Protein AF-A0A530BX28-F1 (afdb_monomer_lite)

Foldseek 3Di:
DDDDDDDDDPPPDDDPDDDDPDDDCPPQLACLLLLVCLLVPDDLVGNLLQLLLLLLVLVCVVVVNDDQAFADPVSSLVSQLVLACVPPVVCSQVSQVSVFCCVVSQQKFFDAPRDTDFLVNDPRRGQPGPCSVNVGTPGMHGRPSCNVLSVDNVSSVVSNLSSLLSLVPGDPSSPVSNQLSVDVVCNPVPVPTDDPVRVVVSNVVVVVCVVVSVVVVVVVPPPDDDDDDDDDDDDDDDDDDPDDDDDDDDDDDDDDDDDDDDDPDDDDDDDDDDDDDDDDDDDDDD

Radius of gyration: 27.74 Å; chains: 1; bounding box: 63×94×76 Å

Secondary structure (DSSP, 8-state):
------------------------------HHHHHHHHHHT--GGGTTHHHHHHHHHHHHHHTT--BTTBB-HHHHHHHHHHHHTTT-HHHHTTTHHHHHHTTTTTSEEEEETTEE--GGGSTTSS-SSHHHHHTT-SEEEE-GGGHHHHH-HHHHHHHHHHHHHHHHTS-HHHHHTHHHHHSGGGTT-GGGSPPHHHHHHHHHHHHHHHHHHHHHHHHTTSS---------------------PPPP--------------------------------------

Structure (mmCIF, N/CA/C/O backbone):
data_AF-A0A530BX28-F1
#
_entry.id   AF-A0A530BX28-F1
#
loop_
_atom_site.group_PDB
_atom_site.id
_atom_site.type_symbol
_atom_site.label_atom_id
_atom_site.label_alt_id
_atom_site.label_comp_id
_atom_site.label_asym_id
_atom_site.label_entity_id
_atom_site.label_seq_id
_atom_site.pdbx_PDB_ins_code
_atom_site.Cartn_x
_atom_site.Cartn_y
_atom_site.Cartn_z
_atom_site.occupancy
_atom_site.B_iso_or_equiv
_atom_site.auth_seq_id
_atom_site.auth_comp_id
_atom_site.auth_asym_id
_atom_site.auth_atom_id
_atom_site.pdbx_PDB_model_num
ATOM 1 N N . MET A 1 1 ? 8.090 -35.417 -40.515 1.00 40.66 1 MET A N 1
ATOM 2 C CA . MET A 1 1 ? 6.856 -34.644 -40.271 1.00 40.66 1 MET A CA 1
ATOM 3 C C . MET A 1 1 ? 7.038 -33.945 -38.940 1.00 40.66 1 MET A C 1
ATOM 5 O O . MET A 1 1 ? 6.865 -34.574 -37.906 1.00 40.66 1 MET A O 1
ATOM 9 N N . GLU A 1 2 ? 7.512 -32.703 -38.971 1.00 39.19 2 GLU A N 1
ATOM 10 C CA . GLU A 1 2 ? 7.625 -31.853 -37.783 1.00 39.19 2 GLU A CA 1
ATOM 11 C C . GLU A 1 2 ? 6.301 -31.120 -37.585 1.00 39.19 2 GLU A C 1
ATOM 13 O O . GLU A 1 2 ? 5.798 -30.483 -38.508 1.00 39.19 2 GLU A O 1
ATOM 18 N N . VAL A 1 3 ? 5.724 -31.250 -36.393 1.00 46.50 3 VAL A N 1
ATOM 19 C CA . VAL A 1 3 ? 4.533 -30.507 -35.978 1.00 46.50 3 VAL A CA 1
ATOM 20 C C . VAL A 1 3 ? 5.010 -29.400 -35.047 1.00 46.50 3 VAL A C 1
ATOM 22 O O . VAL A 1 3 ? 5.297 -29.641 -33.875 1.00 46.50 3 VAL A O 1
ATOM 25 N N . THR A 1 4 ? 5.144 -28.190 -35.581 1.00 47.03 4 THR A N 1
ATOM 26 C CA . THR A 1 4 ? 5.418 -26.981 -34.804 1.00 47.03 4 THR A CA 1
ATOM 27 C C . THR A 1 4 ? 4.135 -26.525 -34.112 1.00 47.03 4 THR A C 1
ATOM 29 O O . THR A 1 4 ? 3.130 -26.205 -34.740 1.00 47.03 4 THR A O 1
ATOM 32 N N . ASN A 1 5 ? 4.160 -26.545 -32.780 1.00 37.50 5 ASN A N 1
ATOM 33 C CA . ASN A 1 5 ? 3.046 -26.152 -31.925 1.00 37.50 5 ASN A CA 1
ATOM 34 C C . ASN A 1 5 ? 3.164 -24.654 -31.600 1.00 37.50 5 ASN A C 1
ATOM 36 O O . ASN A 1 5 ? 3.802 -24.267 -30.619 1.00 37.50 5 ASN A O 1
ATOM 40 N N . GLU A 1 6 ? 2.593 -23.803 -32.453 1.00 35.62 6 GLU A N 1
ATOM 41 C CA . GLU A 1 6 ? 2.461 -22.368 -32.193 1.00 35.62 6 GLU A CA 1
ATOM 42 C C . GLU A 1 6 ? 1.410 -22.123 -31.100 1.00 35.62 6 GLU A C 1
ATOM 44 O O . GLU A 1 6 ? 0.204 -22.072 -31.352 1.00 35.62 6 GLU A O 1
ATOM 49 N N . ARG A 1 7 ? 1.863 -21.925 -29.858 1.00 42.72 7 ARG A N 1
ATOM 50 C CA . ARG A 1 7 ? 1.026 -21.323 -28.813 1.00 42.72 7 ARG A CA 1
ATOM 51 C C . ARG A 1 7 ? 0.863 -19.833 -29.106 1.00 42.72 7 ARG A C 1
ATOM 53 O O . ARG A 1 7 ? 1.728 -19.026 -28.779 1.00 42.72 7 ARG A O 1
ATOM 60 N N . ARG A 1 8 ? -0.270 -19.470 -29.705 1.00 33.66 8 ARG A N 1
ATOM 61 C CA . ARG A 1 8 ? -0.740 -18.082 -29.781 1.00 33.66 8 ARG A CA 1
ATOM 62 C C . ARG A 1 8 ? -1.127 -17.605 -28.382 1.00 33.66 8 ARG A C 1
ATOM 64 O O . ARG A 1 8 ? -2.145 -18.024 -27.841 1.00 33.66 8 ARG A O 1
ATOM 71 N N . PHE A 1 9 ? -0.324 -16.713 -27.812 1.00 36.47 9 PHE A N 1
ATOM 72 C CA . PHE A 1 9 ? -0.748 -15.865 -26.704 1.00 36.47 9 PHE A CA 1
ATOM 73 C C . PHE A 1 9 ? -1.679 -14.789 -27.269 1.00 36.47 9 PHE A C 1
ATOM 75 O O . PHE A 1 9 ? -1.237 -13.845 -27.921 1.00 36.47 9 PHE A O 1
ATOM 82 N N . THR A 1 10 ? -2.984 -14.947 -27.075 1.00 34.00 10 THR A N 1
ATOM 83 C CA . THR A 1 10 ? -3.947 -13.879 -27.345 1.00 34.00 10 THR A CA 1
ATOM 84 C C . THR A 1 10 ? -3.817 -12.822 -26.251 1.00 34.00 10 THR A C 1
ATOM 86 O O . THR A 1 10 ? -4.259 -13.028 -25.122 1.00 34.00 10 THR A O 1
ATOM 89 N N . ASN A 1 11 ? -3.192 -11.694 -26.593 1.00 29.59 11 ASN A N 1
ATOM 90 C CA . ASN A 1 11 ? -3.220 -10.459 -25.814 1.00 29.59 11 ASN A CA 1
ATOM 91 C C . ASN A 1 11 ? -4.638 -9.871 -25.853 1.00 29.59 11 ASN A C 1
ATOM 93 O O . ASN A 1 11 ? -4.956 -9.044 -26.705 1.00 29.59 11 ASN A O 1
ATOM 97 N N . THR A 1 12 ? -5.493 -10.293 -24.926 1.00 32.47 12 THR A N 1
ATOM 98 C CA . THR A 1 12 ? -6.737 -9.582 -24.613 1.00 32.47 12 THR A CA 1
ATOM 99 C C . THR A 1 12 ? -6.382 -8.410 -23.701 1.00 32.47 12 THR A C 1
ATOM 101 O O . THR A 1 12 ? -6.433 -8.509 -22.478 1.00 32.47 12 THR A O 1
ATOM 104 N N . ILE A 1 13 ? -5.942 -7.305 -24.303 1.00 41.97 13 ILE A N 1
ATOM 105 C CA . ILE A 1 13 ? -5.750 -6.029 -23.611 1.00 41.97 13 ILE A CA 1
ATOM 106 C C . ILE A 1 13 ? -7.140 -5.397 -23.450 1.00 41.97 13 ILE A C 1
ATOM 108 O O . ILE A 1 13 ? -7.689 -4.847 -24.395 1.00 41.97 13 ILE A O 1
ATOM 112 N N . TYR A 1 14 ? -7.712 -5.583 -22.258 1.00 43.88 14 TYR A N 1
ATOM 113 C CA . TYR A 1 14 ? -8.783 -4.809 -21.614 1.00 43.88 14 TYR A CA 1
ATOM 114 C C . TYR A 1 14 ? -9.835 -4.158 -22.533 1.00 43.88 14 TYR A C 1
ATOM 116 O O . TYR A 1 14 ? -9.757 -2.978 -22.867 1.00 43.88 14 TYR A O 1
ATOM 124 N N . GLY A 1 15 ? -10.890 -4.913 -22.849 1.00 32.50 15 GLY A N 1
ATOM 125 C CA . GLY A 1 15 ? -12.159 -4.348 -23.304 1.00 32.50 15 GLY A CA 1
ATOM 126 C C . GLY A 1 15 ? -12.915 -3.711 -22.135 1.00 32.50 15 GLY A C 1
ATOM 127 O O . GLY A 1 15 ? -13.676 -4.392 -21.456 1.00 32.50 15 GLY A O 1
ATOM 128 N N . LEU A 1 16 ? -12.701 -2.416 -21.900 1.00 36.47 16 LEU A N 1
ATOM 129 C CA . LEU A 1 16 ? -13.605 -1.570 -21.117 1.00 36.47 16 LEU A CA 1
ATOM 130 C C . LEU A 1 16 ? -14.503 -0.811 -22.101 1.00 36.47 16 LEU A C 1
ATOM 132 O O . LEU A 1 16 ? -14.143 0.258 -22.586 1.00 36.47 16 LEU A O 1
ATOM 136 N N . HIS A 1 17 ? -15.652 -1.398 -22.438 1.00 33.91 17 HIS A N 1
ATOM 137 C CA . HIS A 1 17 ? -16.746 -0.683 -23.095 1.00 33.91 17 HIS A CA 1
ATOM 138 C C . HIS A 1 17 ? -17.648 -0.132 -21.985 1.00 33.91 17 HIS A C 1
ATOM 140 O O . HIS A 1 17 ? -18.325 -0.897 -21.301 1.00 33.91 17 HIS A O 1
ATOM 146 N N . LEU A 1 18 ? -17.567 1.176 -21.732 1.00 38.53 18 LEU A N 1
ATOM 147 C CA . LEU A 1 18 ? -18.420 1.882 -20.777 1.00 38.53 18 LEU A CA 1
ATOM 148 C C . LEU A 1 18 ? -19.643 2.426 -21.524 1.00 38.53 18 LEU A C 1
ATOM 150 O O . LEU A 1 18 ? -19.634 3.571 -21.962 1.00 38.53 18 LEU A O 1
ATOM 154 N N . ASP A 1 19 ? -20.685 1.607 -21.645 1.00 36.94 19 ASP A N 1
ATOM 155 C CA . ASP A 1 19 ? -22.039 2.084 -21.931 1.00 36.94 19 ASP A CA 1
ATOM 156 C C . ASP A 1 19 ? -22.778 2.214 -20.595 1.00 36.94 19 ASP A C 1
ATOM 158 O O . ASP A 1 19 ? -23.167 1.211 -19.995 1.00 36.94 19 ASP A O 1
ATOM 162 N N . VAL A 1 20 ? -22.951 3.439 -20.091 1.00 40.03 20 VAL A N 1
ATOM 163 C CA . VAL A 1 20 ? -23.821 3.699 -18.934 1.00 40.03 20 VAL A CA 1
ATOM 164 C C . VAL A 1 20 ? -24.685 4.923 -19.219 1.00 40.03 20 VAL A C 1
ATOM 166 O O . VAL A 1 20 ? -24.235 6.066 -19.145 1.00 40.03 20 VAL A O 1
ATOM 169 N N . GLU A 1 21 ? -25.951 4.662 -19.538 1.00 40.25 21 GLU A N 1
ATOM 170 C CA . GLU A 1 21 ? -27.018 5.657 -19.571 1.00 40.25 21 GLU A CA 1
ATOM 171 C C . GLU A 1 21 ? -27.355 6.140 -18.144 1.00 40.25 21 GLU A C 1
ATOM 173 O O . GLU A 1 21 ? -27.754 5.365 -17.278 1.00 40.25 21 GLU A O 1
ATOM 178 N N . GLY A 1 22 ? -27.237 7.452 -17.920 1.00 47.41 22 GLY A N 1
ATOM 179 C CA . GLY A 1 22 ? -28.253 8.247 -17.217 1.00 47.41 22 GLY A CA 1
ATOM 180 C C . GLY A 1 22 ? -28.597 7.940 -15.752 1.00 47.41 22 GLY A C 1
ATOM 181 O O . GLY A 1 22 ? -29.781 7.941 -15.418 1.00 47.41 22 GLY A O 1
ATOM 182 N N . VAL A 1 23 ? -27.617 7.778 -14.855 1.00 37.81 23 VAL A N 1
ATOM 183 C CA . VAL A 1 23 ? -27.849 7.822 -13.391 1.00 37.81 23 VAL A CA 1
ATOM 184 C C . VAL A 1 23 ? -27.386 9.180 -12.828 1.00 37.81 23 VAL A C 1
ATOM 186 O O . VAL A 1 23 ? -26.344 9.677 -13.259 1.00 37.81 23 VAL A O 1
ATOM 189 N N . PRO A 1 24 ? -28.123 9.825 -11.896 1.00 37.81 24 PRO A N 1
ATOM 190 C CA . PRO A 1 24 ? -27.757 11.140 -11.370 1.00 37.81 24 PRO A CA 1
ATOM 191 C C . PRO A 1 24 ? -26.388 11.106 -10.681 1.00 37.81 24 PRO A C 1
ATOM 193 O O . PRO A 1 24 ? -26.162 10.286 -9.792 1.00 37.81 24 PRO A O 1
ATOM 196 N N . LEU A 1 25 ? -25.507 12.031 -11.075 1.00 40.72 25 LEU A N 1
ATOM 197 C CA . LEU A 1 25 ? -24.154 12.226 -10.550 1.00 40.72 25 LEU A CA 1
ATOM 198 C C . LEU A 1 25 ? -24.189 12.673 -9.075 1.00 40.72 25 LEU A C 1
ATOM 200 O O . LEU A 1 25 ? -23.994 13.847 -8.757 1.00 40.72 25 LEU A O 1
ATOM 204 N N . MET A 1 26 ? -24.426 11.745 -8.148 1.00 40.44 26 MET A N 1
ATOM 205 C CA . MET A 1 26 ? -23.877 11.885 -6.800 1.00 40.44 26 MET A CA 1
ATOM 206 C C . MET A 1 26 ? -22.362 11.795 -6.958 1.00 40.44 26 MET A C 1
ATOM 208 O O . MET A 1 26 ? -21.889 10.793 -7.482 1.00 40.44 26 MET A O 1
ATOM 212 N N . GLY A 1 27 ? -21.634 12.863 -6.607 1.00 42.62 27 GLY A N 1
ATOM 213 C CA . GLY A 1 27 ? -20.209 13.035 -6.907 1.00 42.62 27 GLY A CA 1
ATOM 214 C C . GLY A 1 27 ? -19.423 11.737 -6.748 1.00 42.62 27 GLY A C 1
ATOM 215 O O . GLY A 1 27 ? -19.169 11.305 -5.628 1.00 42.62 27 GLY A O 1
ATOM 216 N N . HIS A 1 28 ? -19.102 11.094 -7.873 1.00 53.66 28 HIS A N 1
ATOM 217 C CA . HIS A 1 28 ? -18.444 9.799 -7.870 1.00 53.66 28 HIS A CA 1
ATOM 218 C C . HIS A 1 28 ? -17.052 9.991 -7.286 1.00 53.66 28 HIS A C 1
ATOM 220 O O . HIS A 1 28 ? -16.164 10.533 -7.950 1.00 53.66 28 HIS A O 1
ATOM 226 N N . THR A 1 29 ? -16.859 9.578 -6.033 1.00 65.56 29 THR A N 1
ATOM 227 C CA . THR A 1 29 ? -15.516 9.451 -5.487 1.00 65.56 29 THR A CA 1
ATOM 228 C C . THR A 1 29 ? -14.757 8.528 -6.425 1.00 65.56 29 THR A C 1
ATOM 230 O O . THR A 1 29 ? -15.185 7.408 -6.687 1.00 65.56 29 THR A O 1
ATOM 233 N N . ASN A 1 30 ? -13.656 9.023 -6.973 1.00 82.50 30 ASN A N 1
ATOM 234 C CA . ASN A 1 30 ? -12.714 8.243 -7.755 1.00 82.50 30 ASN A CA 1
ATOM 235 C C . ASN A 1 30 ? -11.382 8.187 -6.998 1.00 82.50 30 ASN A C 1
ATOM 237 O O . ASN A 1 30 ? -11.151 8.903 -6.016 1.00 82.50 30 ASN A O 1
ATOM 241 N N . TRP A 1 31 ? -10.454 7.367 -7.482 1.00 92.75 31 TRP A N 1
ATOM 242 C CA . TRP A 1 31 ? -9.121 7.293 -6.892 1.00 92.75 31 TRP A CA 1
ATOM 243 C C . TRP A 1 31 ? -8.303 8.584 -7.028 1.00 92.75 31 TRP A C 1
ATOM 245 O O . TRP A 1 31 ? -7.255 8.689 -6.394 1.00 92.75 31 TRP A O 1
ATOM 255 N N . SER A 1 32 ? -8.740 9.577 -7.815 1.00 90.31 32 SER A N 1
ATOM 256 C CA . SER A 1 32 ? -7.918 10.747 -8.154 1.00 90.31 32 SER A CA 1
ATOM 257 C C . SER A 1 32 ? -7.528 11.556 -6.919 1.00 90.31 32 SER A C 1
ATOM 259 O O . SER A 1 32 ? -6.370 11.960 -6.779 1.00 90.31 32 SER A O 1
ATOM 261 N N . THR A 1 33 ? -8.462 11.735 -5.978 1.00 91.19 33 THR A N 1
ATOM 262 C CA . THR A 1 33 ? -8.187 12.471 -4.742 1.00 91.19 33 THR A CA 1
ATOM 263 C C . THR A 1 33 ? -7.133 11.742 -3.921 1.00 91.19 33 THR A C 1
ATOM 265 O O . THR A 1 33 ? -6.134 12.360 -3.556 1.00 91.19 33 THR A O 1
ATOM 268 N N . LEU A 1 34 ? -7.292 10.433 -3.707 1.00 94.44 34 LEU A N 1
ATOM 269 C CA . LEU A 1 34 ? -6.307 9.603 -3.014 1.00 94.44 34 LEU A CA 1
ATOM 270 C C . LEU A 1 34 ? -4.938 9.651 -3.702 1.00 94.44 34 LEU A C 1
ATOM 272 O O . LEU A 1 34 ? -3.932 9.910 -3.049 1.00 94.44 34 LEU A O 1
ATOM 276 N N . ILE A 1 35 ? -4.896 9.442 -5.019 1.00 94.81 35 ILE A N 1
ATOM 277 C CA . ILE A 1 35 ? -3.671 9.448 -5.830 1.00 94.81 35 ILE A CA 1
ATOM 278 C C . ILE A 1 35 ? -2.933 10.779 -5.676 1.00 94.81 35 ILE A C 1
ATOM 280 O O . ILE A 1 35 ? -1.725 10.792 -5.435 1.00 94.81 35 ILE A O 1
ATOM 284 N N . ARG A 1 36 ? -3.650 11.905 -5.748 1.00 93.38 36 ARG A N 1
ATOM 285 C CA . ARG A 1 36 ? -3.079 13.243 -5.560 1.00 93.38 36 ARG A CA 1
ATOM 286 C C . ARG A 1 36 ? -2.527 13.437 -4.149 1.00 93.38 36 ARG A C 1
ATOM 288 O O . ARG A 1 36 ? -1.420 13.954 -4.007 1.00 93.38 36 ARG A O 1
ATOM 295 N N . GLN A 1 37 ? -3.264 13.019 -3.117 1.00 94.25 37 GLN A N 1
ATOM 296 C CA . GLN A 1 37 ? -2.800 13.107 -1.726 1.00 94.25 37 GLN A CA 1
ATOM 297 C C . GLN A 1 37 ? -1.553 12.249 -1.504 1.00 94.25 37 GLN A C 1
ATOM 299 O O . GLN A 1 37 ? -0.553 12.741 -0.980 1.00 94.25 37 GLN A O 1
ATOM 304 N N . ILE A 1 38 ? -1.564 11.007 -2.002 1.00 95.88 38 ILE A N 1
ATOM 305 C CA . ILE A 1 38 ? -0.404 10.120 -1.957 1.00 95.88 38 ILE A CA 1
ATOM 306 C C . ILE A 1 38 ? 0.765 10.772 -2.670 1.00 95.88 38 ILE A C 1
ATOM 308 O O . ILE A 1 38 ? 1.817 10.824 -2.062 1.00 95.88 38 ILE A O 1
ATOM 312 N N . ARG A 1 39 ? 0.620 11.306 -3.890 1.00 94.44 39 ARG A N 1
ATOM 313 C CA . ARG A 1 39 ? 1.714 11.980 -4.615 1.00 94.44 39 ARG A CA 1
ATOM 314 C C . ARG A 1 39 ? 2.306 13.142 -3.817 1.00 94.44 39 ARG A C 1
ATOM 316 O O . ARG A 1 39 ? 3.528 13.216 -3.695 1.00 94.44 39 ARG A O 1
ATOM 323 N N . LYS A 1 40 ? 1.445 14.003 -3.267 1.00 94.00 40 LYS A N 1
ATOM 324 C CA . LYS A 1 40 ? 1.816 15.246 -2.576 1.00 94.00 40 LYS A CA 1
ATOM 325 C C . LYS A 1 40 ? 2.455 15.010 -1.207 1.00 94.00 40 LYS A C 1
ATOM 327 O O . LYS A 1 40 ? 3.378 15.723 -0.835 1.00 94.00 40 LYS A O 1
ATOM 332 N N . HIS A 1 41 ? 1.965 14.040 -0.439 1.00 93.38 41 HIS A N 1
ATOM 333 C CA . HIS A 1 41 ? 2.316 13.871 0.976 1.00 93.38 41 HIS A CA 1
ATOM 334 C C . HIS A 1 41 ? 3.243 12.676 1.228 1.00 93.38 41 HIS A C 1
ATOM 336 O O . HIS A 1 41 ? 3.067 11.940 2.207 1.00 93.38 41 HIS A O 1
ATOM 342 N N . ARG A 1 42 ? 4.221 12.444 0.347 1.00 93.56 42 ARG A N 1
ATOM 343 C CA . ARG A 1 42 ? 5.272 11.433 0.565 1.00 93.56 42 ARG A CA 1
ATOM 344 C C . ARG A 1 42 ? 6.465 12.078 1.232 1.00 93.56 42 ARG A C 1
ATOM 346 O O . ARG A 1 42 ? 6.802 13.220 0.952 1.00 93.56 42 ARG A O 1
ATOM 353 N N . SER A 1 43 ? 7.124 11.315 2.092 1.00 91.50 43 SER A N 1
ATOM 354 C CA . SER A 1 43 ? 8.424 11.723 2.605 1.00 91.50 43 SER A CA 1
ATOM 355 C C . SER A 1 43 ? 9.454 11.646 1.480 1.00 91.50 43 SER A C 1
ATOM 357 O O . SER A 1 43 ? 9.521 10.634 0.782 1.00 91.50 43 SER A O 1
ATOM 359 N N . GLU A 1 44 ? 10.284 12.678 1.344 1.00 90.81 44 GLU A N 1
ATOM 360 C CA . GLU A 1 44 ? 11.382 12.707 0.370 1.00 90.81 44 GLU A CA 1
ATOM 361 C C . GLU A 1 44 ? 12.368 11.554 0.578 1.00 90.81 44 GLU A C 1
ATOM 363 O O . GLU A 1 44 ? 12.813 10.942 -0.384 1.00 90.81 44 GLU A O 1
ATOM 368 N N . ALA A 1 45 ? 12.634 11.185 1.834 1.00 90.44 45 ALA A N 1
ATOM 369 C CA . ALA A 1 45 ? 13.502 10.060 2.177 1.00 90.44 45 ALA A CA 1
ATOM 370 C C . ALA A 1 45 ? 12.837 8.686 1.954 1.00 90.44 45 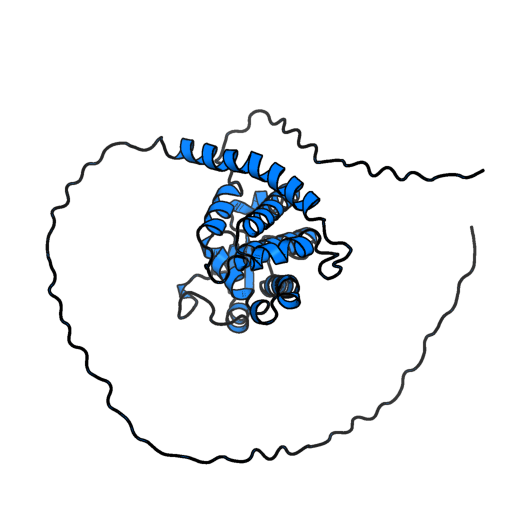ALA A C 1
ATOM 372 O O . ALA A 1 45 ? 13.474 7.641 2.111 1.00 90.44 45 ALA A O 1
ATOM 373 N N . ALA A 1 46 ? 11.534 8.645 1.655 1.00 93.00 46 ALA A N 1
ATOM 374 C CA . ALA A 1 46 ? 10.758 7.412 1.593 1.00 93.00 46 ALA A CA 1
ATOM 375 C C . ALA A 1 46 ? 9.608 7.457 0.585 1.00 93.00 46 ALA A C 1
ATOM 377 O O . ALA A 1 46 ? 8.467 7.117 0.907 1.00 93.00 46 ALA A O 1
ATOM 378 N N . GLN A 1 47 ? 9.917 7.829 -0.658 1.00 96.69 47 GLN A N 1
ATOM 379 C CA . GLN A 1 47 ? 8.904 8.024 -1.695 1.00 96.69 47 GLN A CA 1
ATOM 380 C C . GLN A 1 47 ? 8.120 6.752 -2.051 1.00 96.69 47 GLN A C 1
ATOM 382 O O . GLN A 1 47 ? 6.945 6.844 -2.416 1.00 96.69 47 GLN A O 1
ATOM 387 N N . PHE A 1 48 ? 8.712 5.565 -1.891 1.00 97.81 48 PHE A N 1
ATOM 388 C CA . PHE A 1 48 ? 8.020 4.305 -2.169 1.00 97.81 48 PHE A CA 1
ATOM 389 C C . PHE A 1 48 ? 7.105 3.819 -1.040 1.00 97.81 48 PHE A C 1
ATOM 391 O O . PHE A 1 48 ? 6.282 2.936 -1.267 1.00 97.81 48 PHE A O 1
ATOM 398 N N . PHE A 1 49 ? 7.207 4.371 0.174 1.00 98.25 49 PHE A N 1
ATOM 399 C CA . PHE A 1 49 ? 6.536 3.803 1.350 1.00 98.25 49 PHE A CA 1
ATOM 400 C C . PHE A 1 49 ? 5.014 3.736 1.184 1.00 98.25 49 PHE A C 1
ATOM 402 O O . PHE A 1 49 ? 4.428 2.666 1.336 1.00 98.25 49 PHE A O 1
ATOM 409 N N . LYS A 1 50 ? 4.366 4.859 0.851 1.00 98.06 50 LYS A N 1
ATOM 410 C CA . LYS A 1 50 ? 2.906 4.893 0.671 1.00 98.06 50 LYS A CA 1
ATOM 411 C C . LYS A 1 50 ? 2.450 4.030 -0.519 1.00 98.06 50 LYS A C 1
ATOM 413 O O . LYS A 1 50 ? 1.623 3.152 -0.284 1.00 98.06 50 LYS A O 1
ATOM 418 N N . PRO A 1 51 ? 3.000 4.182 -1.745 1.00 98.44 51 PRO A N 1
ATOM 419 C CA . PRO A 1 51 ? 2.566 3.363 -2.881 1.00 98.44 51 PRO A CA 1
ATOM 420 C C . PRO A 1 51 ? 2.715 1.856 -2.654 1.00 98.44 51 PRO A C 1
ATOM 422 O O . PRO A 1 51 ? 1.790 1.101 -2.935 1.00 98.44 51 PRO A O 1
ATOM 425 N N . VAL A 1 52 ? 3.840 1.406 -2.087 1.00 98.56 52 VAL A N 1
ATOM 426 C CA . VAL A 1 52 ? 4.068 -0.024 -1.818 1.00 98.56 52 VAL A CA 1
ATOM 427 C C . VAL A 1 52 ? 3.113 -0.551 -0.747 1.00 98.56 52 VAL A C 1
ATOM 429 O O . VAL A 1 52 ? 2.642 -1.679 -0.854 1.00 98.56 52 VAL A O 1
ATOM 432 N N . CYS A 1 53 ? 2.771 0.259 0.259 1.00 98.62 53 CYS A N 1
ATOM 433 C CA . CYS A 1 53 ? 1.790 -0.119 1.278 1.00 98.62 53 CYS A CA 1
ATOM 434 C C . CYS A 1 53 ? 0.379 -0.280 0.692 1.00 98.62 53 CYS A C 1
ATOM 436 O O . CYS A 1 53 ? -0.310 -1.243 1.023 1.00 98.62 53 CYS A O 1
ATOM 438 N N . VAL A 1 54 ? -0.019 0.594 -0.239 1.00 98.50 54 VAL A N 1
ATOM 439 C CA . VAL A 1 54 ? -1.290 0.455 -0.969 1.00 98.50 54 VAL A CA 1
ATOM 440 C C . VAL A 1 54 ? -1.286 -0.797 -1.851 1.00 98.50 54 VAL A C 1
ATOM 442 O O . VAL A 1 54 ? -2.245 -1.563 -1.810 1.00 98.50 54 VAL A O 1
ATOM 445 N N . ILE A 1 55 ? -0.198 -1.062 -2.588 1.00 98.62 55 ILE A N 1
ATOM 446 C CA . ILE A 1 55 ? -0.051 -2.288 -3.398 1.00 98.62 55 ILE A CA 1
ATOM 447 C C . ILE A 1 55 ? -0.165 -3.539 -2.517 1.00 98.62 55 ILE A C 1
ATOM 449 O O . ILE A 1 55 ? -0.892 -4.463 -2.867 1.00 98.62 55 ILE A O 1
ATOM 453 N N . ALA A 1 56 ? 0.498 -3.556 -1.356 1.00 98.44 56 ALA A N 1
ATOM 454 C CA . ALA A 1 56 ? 0.418 -4.656 -0.396 1.00 98.44 56 ALA A CA 1
ATOM 455 C C . ALA A 1 56 ? -1.024 -4.942 0.046 1.00 98.44 56 ALA A C 1
ATOM 457 O O . ALA A 1 56 ? -1.420 -6.104 0.106 1.00 98.44 56 ALA A O 1
ATOM 458 N N . MET A 1 57 ? -1.820 -3.904 0.315 1.00 97.94 57 MET A N 1
ATOM 459 C CA . MET A 1 57 ? -3.227 -4.083 0.674 1.00 97.94 57 MET A CA 1
ATOM 460 C C . MET A 1 57 ? -4.095 -4.562 -0.479 1.00 97.94 57 MET A C 1
ATOM 462 O O . MET A 1 57 ? -4.889 -5.475 -0.282 1.00 97.94 57 MET A O 1
ATOM 466 N N . ILE A 1 58 ? -3.939 -3.984 -1.671 1.00 98.25 58 ILE A N 1
ATOM 467 C CA . ILE A 1 58 ? -4.674 -4.441 -2.858 1.00 98.25 58 ILE A CA 1
ATOM 468 C C . ILE A 1 58 ? -4.389 -5.920 -3.106 1.00 98.25 58 ILE A C 1
ATOM 470 O O . ILE A 1 58 ? -5.311 -6.708 -3.281 1.00 98.25 58 ILE A O 1
ATOM 474 N N . ASP A 1 59 ? -3.117 -6.307 -3.041 1.00 98.12 59 ASP A N 1
ATOM 475 C CA . ASP A 1 59 ? -2.709 -7.682 -3.280 1.00 98.12 59 ASP A CA 1
ATOM 476 C C . ASP A 1 59 ? -3.283 -8.651 -2.235 1.00 98.12 59 ASP A C 1
ATOM 478 O O . ASP A 1 59 ? -3.624 -9.773 -2.600 1.00 98.12 59 ASP A O 1
ATOM 482 N N . LEU A 1 60 ? -3.415 -8.234 -0.971 1.00 98.00 60 LEU A N 1
ATOM 483 C CA . LEU A 1 60 ? -4.090 -9.013 0.074 1.00 98.00 60 LEU A CA 1
ATOM 484 C C . LEU A 1 60 ? -5.605 -9.106 -0.161 1.00 98.00 60 LEU A C 1
ATOM 486 O O . LEU A 1 60 ? -6.182 -10.172 0.048 1.00 98.00 60 LEU A O 1
ATOM 490 N N . ALA A 1 61 ? -6.245 -8.021 -0.600 1.00 97.50 61 ALA A N 1
ATOM 491 C CA . ALA A 1 61 ? -7.676 -8.005 -0.902 1.00 97.50 61 ALA A CA 1
ATOM 492 C C . ALA A 1 61 ? -8.000 -8.920 -2.094 1.00 97.50 61 ALA A C 1
ATOM 494 O O . ALA A 1 61 ? -8.920 -9.728 -2.022 1.00 97.50 61 ALA A O 1
ATOM 495 N N . ASP A 1 62 ? -7.193 -8.869 -3.156 1.00 97.06 62 ASP A N 1
ATOM 496 C CA . ASP A 1 62 ? -7.343 -9.733 -4.335 1.00 97.06 62 ASP A CA 1
ATOM 497 C C . ASP A 1 62 ? -7.102 -11.219 -4.022 1.00 97.06 62 ASP A C 1
ATOM 499 O O . ASP A 1 62 ? -7.592 -12.098 -4.724 1.00 97.06 62 ASP A O 1
ATOM 503 N N . GLU A 1 63 ? -6.357 -11.516 -2.957 1.00 96.62 63 GLU A N 1
ATOM 504 C CA . GLU A 1 63 ? -6.158 -12.876 -2.447 1.00 96.62 63 GLU A CA 1
ATOM 505 C C . GLU A 1 63 ? -7.260 -13.327 -1.468 1.00 96.62 63 GLU A C 1
ATOM 507 O O . GLU A 1 63 ? -7.174 -14.435 -0.935 1.00 96.62 63 GLU A O 1
ATOM 512 N N . GLY A 1 64 ? -8.260 -12.483 -1.183 1.00 96.75 64 GLY A N 1
ATOM 513 C CA . GLY A 1 64 ? -9.304 -12.759 -0.188 1.00 96.75 64 GLY A CA 1
ATOM 514 C C . GLY A 1 64 ? -8.762 -12.870 1.240 1.00 96.75 64 GLY A C 1
ATOM 515 O O . GLY A 1 64 ? -9.292 -13.615 2.060 1.00 96.75 64 GLY A O 1
ATOM 516 N N . ARG A 1 65 ? -7.637 -12.201 1.531 1.00 97.31 65 ARG A N 1
ATOM 517 C CA . ARG A 1 65 ? -6.958 -12.252 2.839 1.00 97.31 65 ARG A CA 1
ATOM 518 C C . ARG A 1 65 ? -7.389 -11.140 3.784 1.00 97.31 65 ARG A C 1
ATOM 520 O O . ARG A 1 65 ? -7.082 -11.240 4.969 1.00 97.31 65 ARG A O 1
ATOM 527 N N . ILE A 1 66 ? -8.019 -10.094 3.258 1.00 96.25 66 ILE A N 1
ATOM 528 C CA . ILE A 1 66 ? -8.562 -8.971 4.020 1.00 96.25 66 ILE A CA 1
ATOM 529 C C . ILE A 1 66 ? -9.924 -8.587 3.445 1.00 96.25 66 ILE A C 1
ATOM 531 O O . ILE A 1 66 ? -10.100 -8.587 2.227 1.00 96.25 66 ILE A O 1
ATOM 535 N N . GLU A 1 67 ? -10.841 -8.221 4.330 1.00 95.06 67 GLU A N 1
ATOM 536 C CA . GLU A 1 67 ? -12.136 -7.631 3.994 1.00 95.06 67 GLU A CA 1
ATOM 537 C C . GLU A 1 67 ? -12.088 -6.127 4.290 1.00 95.06 67 GLU A C 1
ATOM 539 O O . GLU A 1 67 ? -11.303 -5.695 5.135 1.00 95.06 67 GLU A O 1
ATOM 544 N N . PRO A 1 68 ? -12.857 -5.284 3.586 1.00 95.31 68 PRO A N 1
ATOM 545 C CA . PRO A 1 68 ? -12.701 -3.836 3.688 1.00 95.31 68 PRO A CA 1
ATOM 546 C C . PRO A 1 68 ? -13.126 -3.232 5.037 1.00 95.31 68 PRO A C 1
ATOM 548 O O . PRO A 1 68 ? -12.721 -2.113 5.342 1.00 95.31 68 PRO A O 1
ATOM 551 N N . ASP A 1 69 ? -13.945 -3.925 5.819 1.00 96.06 69 ASP A N 1
ATOM 552 C CA . ASP A 1 69 ? -14.432 -3.536 7.149 1.00 96.06 69 ASP A CA 1
ATOM 553 C C . ASP A 1 69 ? -13.642 -4.178 8.300 1.00 96.06 69 ASP A C 1
ATOM 555 O O . ASP A 1 69 ? -13.805 -3.789 9.452 1.00 96.06 69 ASP A O 1
ATOM 559 N N . GLU A 1 70 ? -12.756 -5.129 8.010 1.00 95.31 70 GLU A N 1
ATOM 560 C CA . GLU A 1 70 ? -11.957 -5.800 9.032 1.00 95.31 70 GLU A CA 1
ATOM 561 C C . GLU A 1 70 ? -10.579 -6.182 8.479 1.00 95.31 70 GLU A C 1
ATOM 563 O O . GLU A 1 70 ? -10.308 -7.310 8.059 1.00 95.31 70 GLU A O 1
ATOM 568 N N . ILE A 1 71 ? -9.674 -5.205 8.461 1.00 97.12 71 ILE A N 1
ATOM 569 C CA . ILE A 1 71 ? -8.309 -5.381 7.962 1.00 97.12 71 ILE A CA 1
ATOM 570 C C . ILE A 1 71 ? -7.350 -5.564 9.139 1.00 97.12 71 ILE A C 1
ATOM 572 O O . ILE A 1 71 ? -7.204 -4.682 9.989 1.00 97.12 71 ILE A O 1
ATOM 576 N N . ASP A 1 72 ? -6.608 -6.674 9.137 1.00 96.94 72 ASP A N 1
ATOM 577 C CA . ASP A 1 72 ? -5.508 -6.895 10.078 1.00 96.94 72 ASP A CA 1
ATOM 578 C C . ASP A 1 72 ? -4.271 -6.062 9.686 1.00 96.94 72 ASP A C 1
ATOM 580 O O . ASP A 1 72 ? -3.562 -6.345 8.711 1.00 96.94 72 ASP A O 1
ATOM 584 N N . ALA A 1 73 ? -3.966 -5.056 10.511 1.00 97.19 73 ALA A N 1
ATOM 585 C CA . ALA A 1 73 ? -2.789 -4.193 10.403 1.00 97.19 73 ALA A CA 1
ATOM 586 C C . ALA A 1 73 ? -1.476 -4.975 10.244 1.00 97.19 73 ALA A C 1
ATOM 588 O O . ALA A 1 73 ? -0.546 -4.547 9.545 1.00 97.19 73 ALA A O 1
ATOM 589 N N . LYS A 1 74 ? -1.371 -6.113 10.937 1.00 97.75 74 LYS A N 1
ATOM 590 C CA . LYS A 1 74 ? -0.179 -6.952 10.952 1.00 97.75 74 LYS A CA 1
ATOM 591 C C . LYS A 1 74 ? 0.029 -7.608 9.596 1.00 97.75 74 LYS A C 1
ATOM 593 O O . LYS A 1 74 ? 1.159 -7.568 9.112 1.00 97.75 74 LYS A O 1
ATOM 598 N N . LEU A 1 75 ? -1.024 -8.145 8.973 1.00 98.00 75 LEU A N 1
ATOM 599 C CA . LEU A 1 75 ? -0.938 -8.744 7.635 1.00 98.00 75 LEU A CA 1
ATOM 600 C C . LEU A 1 75 ? -0.416 -7.740 6.610 1.00 98.00 75 LEU A C 1
ATOM 602 O O . LEU A 1 75 ? 0.474 -8.068 5.827 1.00 98.00 75 LEU A O 1
ATOM 606 N N . VAL A 1 76 ? -0.899 -6.498 6.664 1.00 98.31 76 VAL A N 1
ATOM 607 C CA . VAL A 1 76 ? -0.439 -5.434 5.763 1.00 98.31 76 VAL A CA 1
ATOM 608 C C . VAL A 1 76 ? 1.030 -5.090 6.005 1.00 98.31 76 VAL A C 1
ATOM 610 O O . VAL A 1 76 ? 1.814 -5.001 5.059 1.00 98.31 76 VAL A O 1
ATOM 613 N N . CYS A 1 77 ? 1.434 -4.930 7.270 1.00 98.44 77 CYS A N 1
ATOM 614 C CA . CYS A 1 77 ? 2.830 -4.661 7.619 1.00 98.44 77 CYS A CA 1
ATOM 615 C C . CYS A 1 77 ? 3.771 -5.795 7.192 1.00 98.44 77 CYS A C 1
ATOM 617 O O . CYS A 1 77 ? 4.905 -5.529 6.796 1.00 98.44 77 CYS A O 1
ATOM 619 N N . ASP A 1 78 ? 3.334 -7.045 7.332 1.00 98.38 78 ASP A N 1
ATOM 620 C CA . ASP A 1 78 ? 4.114 -8.219 6.947 1.00 98.38 78 ASP A CA 1
ATOM 621 C C . ASP A 1 78 ? 4.242 -8.284 5.421 1.00 98.38 78 ASP A C 1
ATOM 623 O O . ASP A 1 78 ? 5.361 -8.349 4.919 1.00 98.38 78 ASP A O 1
ATOM 627 N N . ARG A 1 79 ? 3.142 -8.097 4.677 1.00 98.31 79 ARG A N 1
ATOM 628 C CA . ARG A 1 79 ? 3.176 -8.049 3.208 1.00 98.31 79 ARG A CA 1
ATOM 629 C C . ARG A 1 79 ? 4.066 -6.929 2.675 1.00 98.31 79 ARG A C 1
ATOM 631 O O . ARG A 1 79 ? 4.828 -7.134 1.735 1.00 98.31 79 ARG A O 1
ATOM 638 N N . PHE A 1 80 ? 4.003 -5.745 3.281 1.00 98.56 80 PHE A N 1
ATOM 639 C CA . PHE A 1 80 ? 4.917 -4.654 2.946 1.00 98.56 80 PHE A CA 1
ATOM 640 C C . PHE A 1 80 ? 6.381 -5.065 3.153 1.00 98.56 80 PHE A C 1
ATOM 642 O O . PHE A 1 80 ? 7.233 -4.794 2.308 1.00 98.56 80 PHE A O 1
ATOM 649 N N . SER A 1 81 ? 6.680 -5.726 4.274 1.00 98.38 81 SER A N 1
ATOM 650 C CA . SER A 1 81 ? 8.028 -6.210 4.559 1.00 98.38 81 SER A CA 1
ATOM 651 C C . SER A 1 81 ? 8.488 -7.243 3.531 1.00 98.38 81 SER A C 1
ATOM 653 O O . SER A 1 81 ? 9.643 -7.181 3.117 1.00 98.38 81 SER A O 1
ATOM 655 N N . ASP A 1 82 ? 7.616 -8.155 3.102 1.00 97.94 82 ASP A N 1
ATOM 656 C CA . ASP A 1 82 ? 7.938 -9.164 2.084 1.00 97.94 82 ASP A CA 1
ATOM 657 C C . ASP A 1 82 ? 8.370 -8.512 0.767 1.00 97.94 82 ASP A C 1
ATOM 659 O O . ASP A 1 82 ? 9.306 -8.972 0.120 1.00 97.94 82 ASP A O 1
ATOM 663 N N . TYR A 1 83 ? 7.739 -7.396 0.401 1.00 98.25 83 TYR A N 1
ATOM 664 C CA . TYR A 1 83 ? 8.056 -6.639 -0.809 1.00 98.25 83 TYR A CA 1
ATOM 665 C C . TYR A 1 83 ? 9.347 -5.833 -0.710 1.00 98.25 83 TYR A C 1
ATOM 667 O O . TYR A 1 83 ? 10.082 -5.717 -1.688 1.00 98.25 83 TYR A O 1
ATOM 675 N N . VAL A 1 84 ? 9.624 -5.251 0.455 1.00 98.19 84 VAL A N 1
ATOM 676 C CA . VAL A 1 84 ? 10.698 -4.262 0.605 1.00 98.19 84 VAL A CA 1
ATOM 677 C C . VAL A 1 84 ? 11.989 -4.888 1.117 1.00 98.19 84 VAL A C 1
ATOM 679 O O . VAL A 1 84 ? 13.056 -4.561 0.603 1.00 98.19 84 VAL A O 1
ATOM 682 N N . SER A 1 85 ? 11.930 -5.793 2.095 1.00 97.94 85 SER A N 1
ATOM 683 C CA . SER A 1 85 ? 13.121 -6.363 2.742 1.00 97.94 85 SER A CA 1
ATOM 684 C C . SER A 1 85 ? 14.118 -7.041 1.791 1.00 97.94 85 SER A C 1
ATOM 686 O O .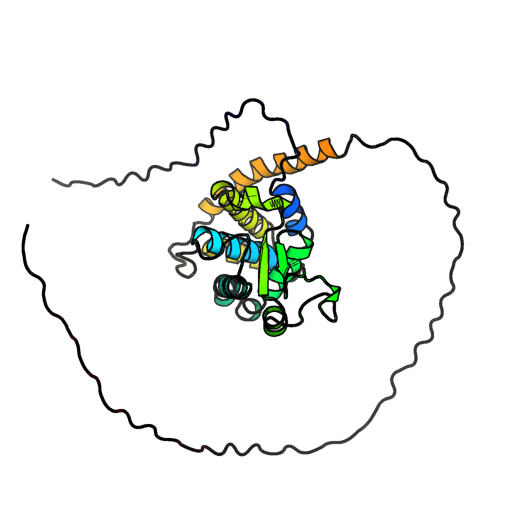 SER A 1 85 ? 15.313 -6.902 2.046 1.00 97.94 85 SER A O 1
ATOM 688 N N . PRO A 1 86 ? 13.711 -7.724 0.701 1.00 97.12 86 PRO A N 1
ATOM 689 C CA . PRO A 1 86 ? 14.668 -8.318 -0.238 1.00 97.12 86 PRO A CA 1
ATOM 690 C C . PRO A 1 86 ? 15.581 -7.302 -0.941 1.00 97.12 86 PRO A C 1
ATOM 692 O O . PRO A 1 86 ? 16.681 -7.657 -1.361 1.00 97.12 86 PRO A O 1
ATOM 695 N N . PHE A 1 87 ? 15.140 -6.047 -1.062 1.00 96.25 87 PHE A N 1
ATOM 696 C CA . PHE A 1 87 ? 15.859 -4.979 -1.768 1.00 96.25 87 PHE A CA 1
ATOM 697 C C . PHE A 1 87 ? 16.383 -3.900 -0.811 1.00 96.25 87 PHE A C 1
ATOM 699 O O . PHE A 1 87 ? 17.437 -3.316 -1.044 1.00 96.25 87 PHE A O 1
ATOM 706 N N . TYR A 1 88 ? 15.668 -3.678 0.294 1.00 96.94 88 TYR A N 1
ATOM 707 C CA . TYR A 1 88 ? 15.946 -2.675 1.319 1.00 96.94 88 TYR A CA 1
ATOM 708 C C . TYR A 1 88 ? 15.710 -3.257 2.728 1.00 96.94 88 TYR A C 1
ATOM 710 O O . TYR A 1 88 ? 14.719 -2.907 3.384 1.00 96.94 88 TYR A O 1
ATOM 718 N N . PRO A 1 89 ? 16.607 -4.130 3.233 1.00 96.12 89 PRO A N 1
ATOM 719 C CA . PRO A 1 89 ? 16.404 -4.878 4.481 1.00 96.12 89 PRO A CA 1
ATOM 720 C C . PRO A 1 89 ? 16.085 -4.000 5.696 1.00 96.12 89 PRO A C 1
ATOM 722 O O . PRO A 1 89 ? 15.202 -4.314 6.494 1.00 96.12 89 PRO A O 1
ATOM 725 N N . ASP A 1 90 ? 16.750 -2.850 5.809 1.00 96.25 90 ASP A N 1
ATOM 726 C CA . ASP A 1 90 ? 16.551 -1.927 6.930 1.00 96.25 90 ASP A CA 1
ATOM 727 C C . ASP A 1 90 ? 15.211 -1.189 6.890 1.00 96.25 90 ASP A C 1
ATOM 729 O O . ASP A 1 90 ? 14.779 -0.647 7.909 1.00 96.25 90 ASP A O 1
ATOM 733 N N . ARG A 1 91 ? 14.543 -1.184 5.733 1.00 96.81 91 ARG A N 1
ATOM 734 C CA . ARG A 1 91 ? 13.324 -0.411 5.474 1.00 96.81 91 ARG A CA 1
ATOM 735 C C . ARG A 1 91 ? 12.061 -1.266 5.474 1.00 96.81 91 ARG A C 1
ATOM 737 O O . ARG A 1 91 ? 10.985 -0.730 5.713 1.00 96.81 91 ARG A O 1
ATOM 744 N N . GLY A 1 92 ? 12.157 -2.581 5.266 1.00 96.44 92 GLY A N 1
ATOM 745 C CA . GLY A 1 92 ? 10.974 -3.453 5.239 1.00 96.44 92 GLY A CA 1
ATOM 746 C C . GLY A 1 92 ? 10.238 -3.542 6.580 1.00 96.44 92 GLY A C 1
ATOM 747 O O . GLY A 1 92 ? 9.010 -3.597 6.619 1.00 96.44 92 GLY A O 1
ATOM 748 N N . LYS A 1 93 ? 10.961 -3.410 7.700 1.00 96.69 93 LYS A N 1
ATOM 749 C CA . LYS A 1 93 ? 10.372 -3.360 9.054 1.00 96.69 93 LYS A CA 1
ATOM 750 C C . LYS A 1 93 ? 9.521 -2.112 9.326 1.00 96.69 93 LYS A C 1
ATOM 752 O O . LYS A 1 93 ? 8.758 -2.092 10.294 1.00 96.69 93 LYS A O 1
ATOM 757 N N . ASP A 1 94 ? 9.639 -1.086 8.485 1.00 97.62 94 ASP A N 1
ATOM 758 C CA . ASP A 1 94 ? 9.008 0.219 8.678 1.00 97.62 94 ASP A CA 1
ATOM 759 C C . ASP A 1 94 ? 7.614 0.335 8.044 1.00 97.62 94 ASP A C 1
ATOM 761 O O . ASP A 1 94 ? 7.048 1.426 8.047 1.00 97.62 94 ASP A O 1
ATOM 765 N N . GLY A 1 95 ? 7.014 -0.766 7.570 1.00 97.50 95 GLY A N 1
ATOM 766 C CA . GLY A 1 95 ? 5.678 -0.773 6.949 1.00 97.50 95 GLY A CA 1
ATOM 767 C C . GLY A 1 95 ? 4.554 -0.182 7.809 1.00 97.50 95 GLY A C 1
ATOM 768 O O . GLY A 1 95 ? 3.580 0.342 7.279 1.00 97.50 95 GLY A O 1
ATOM 769 N N . TYR A 1 96 ? 4.724 -0.150 9.133 1.00 97.94 96 TYR A N 1
ATOM 770 C CA . TYR A 1 96 ? 3.787 0.507 10.050 1.00 97.94 96 TYR A CA 1
ATOM 771 C C . TYR A 1 96 ? 3.708 2.035 9.853 1.00 97.94 96 TYR A C 1
ATOM 773 O O . TYR A 1 96 ? 2.689 2.641 10.179 1.00 97.94 96 TYR A O 1
ATOM 781 N N . LYS A 1 97 ? 4.769 2.669 9.330 1.00 97.38 97 LYS A N 1
ATOM 782 C CA . LYS A 1 97 ? 4.818 4.117 9.077 1.00 97.38 97 LYS A CA 1
ATOM 783 C C . LYS A 1 97 ? 3.893 4.524 7.922 1.00 97.38 97 LYS A C 1
ATOM 785 O O . LYS A 1 97 ? 3.008 5.342 8.171 1.00 97.38 97 LYS A O 1
ATOM 790 N N . PRO A 1 98 ? 4.029 3.992 6.684 1.00 97.81 98 PRO A N 1
ATOM 791 C CA . PRO A 1 98 ? 3.064 4.300 5.632 1.00 97.81 98 PRO A CA 1
ATOM 792 C C . PRO A 1 98 ? 1.665 3.813 5.984 1.00 97.81 98 PRO A C 1
ATOM 794 O O . PRO A 1 98 ? 0.712 4.521 5.670 1.00 97.81 98 PRO A O 1
ATOM 797 N N . LEU A 1 99 ? 1.552 2.680 6.693 1.00 97.75 99 LEU A N 1
ATOM 798 C CA . LEU A 1 99 ? 0.262 2.177 7.150 1.00 97.75 99 LEU A CA 1
ATOM 799 C C . LEU A 1 99 ? -0.465 3.223 8.019 1.00 97.75 99 LEU A C 1
ATOM 801 O O . LEU A 1 99 ? -1.633 3.527 7.811 1.00 97.75 99 LEU A O 1
ATOM 805 N N . TRP A 1 100 ? 0.237 3.842 8.971 1.00 97.00 100 TRP A N 1
ATOM 806 C CA . TRP A 1 100 ? -0.329 4.934 9.761 1.00 97.00 100 TRP A CA 1
ATOM 807 C C . TRP A 1 100 ? -0.633 6.172 8.910 1.00 97.00 100 TRP A C 1
ATOM 809 O O . TRP A 1 100 ? -1.737 6.702 8.962 1.00 97.00 100 TRP A O 1
ATOM 819 N N . HIS A 1 101 ? 0.321 6.637 8.102 1.00 95.56 101 HIS A N 1
ATOM 820 C CA . HIS A 1 101 ? 0.198 7.917 7.397 1.00 95.56 101 HIS A CA 1
ATOM 821 C C . HIS A 1 101 ? -0.859 7.956 6.290 1.00 95.56 101 HIS A C 1
ATOM 823 O O . HIS A 1 101 ? -1.292 9.049 5.934 1.00 95.56 101 HIS A O 1
ATOM 829 N N . LEU A 1 102 ? -1.289 6.812 5.761 1.00 96.50 102 LEU A N 1
ATOM 830 C CA . LEU A 1 102 ? -2.384 6.739 4.785 1.00 96.50 102 LEU A CA 1
ATOM 831 C C . LEU A 1 102 ? -3.765 7.039 5.404 1.00 96.50 102 LEU A C 1
ATOM 833 O O . LEU A 1 102 ? -4.709 7.331 4.672 1.00 96.50 102 LEU A O 1
ATOM 837 N N . THR A 1 103 ? -3.874 7.097 6.738 1.00 94.25 103 THR A N 1
ATOM 838 C CA . THR A 1 103 ? -5.058 7.663 7.422 1.00 94.25 103 THR A CA 1
ATOM 839 C C . THR A 1 103 ? -5.234 9.150 7.131 1.00 94.25 103 THR A C 1
ATOM 841 O O . THR A 1 103 ? -6.353 9.611 6.922 1.00 94.25 103 THR A O 1
ATOM 844 N N . ASN A 1 104 ? -4.131 9.901 7.028 1.00 92.88 104 ASN A N 1
ATOM 845 C CA . ASN A 1 104 ? -4.162 11.320 6.667 1.00 92.88 104 ASN A CA 1
ATOM 846 C C . ASN A 1 104 ? -4.653 11.522 5.226 1.00 92.88 104 ASN A C 1
ATOM 848 O O . ASN A 1 104 ? -5.227 12.561 4.909 1.00 92.88 104 ASN A O 1
ATOM 852 N N . ASP A 1 105 ? -4.457 10.514 4.371 1.00 94.06 105 ASP A N 1
ATOM 853 C CA . ASP A 1 105 ? -4.956 10.484 2.994 1.00 94.06 105 ASP A CA 1
ATOM 854 C C . ASP A 1 105 ? -6.392 9.914 2.909 1.00 94.06 105 ASP A C 1
ATOM 856 O O . ASP A 1 105 ? -6.935 9.751 1.816 1.00 94.06 105 ASP A O 1
ATOM 860 N N . ARG A 1 106 ? -7.020 9.642 4.066 1.00 93.56 106 ARG A N 1
ATOM 861 C CA . ARG A 1 106 ? -8.381 9.103 4.249 1.00 93.56 106 ARG A CA 1
ATOM 862 C C . ARG A 1 106 ? -8.623 7.726 3.630 1.00 93.56 106 ARG A C 1
ATOM 864 O O . ARG A 1 106 ? -9.774 7.340 3.448 1.00 93.56 106 ARG A O 1
ATOM 871 N N . LEU A 1 107 ? -7.567 6.977 3.313 1.00 95.75 107 LEU A N 1
ATOM 872 C CA . LEU A 1 107 ? -7.719 5.657 2.701 1.00 95.75 107 LEU A CA 1
ATOM 873 C C . LEU A 1 107 ? -8.350 4.647 3.666 1.00 95.75 107 LEU A C 1
ATOM 875 O O . LEU A 1 107 ? -9.163 3.826 3.254 1.00 95.75 107 LEU A O 1
ATOM 879 N N . TRP A 1 108 ? -8.001 4.730 4.947 1.00 95.56 108 TRP A N 1
ATOM 880 C CA . TRP A 1 108 ? -8.572 3.905 6.007 1.00 95.56 108 TRP A CA 1
ATOM 881 C C . TRP A 1 108 ? -8.575 4.627 7.348 1.00 95.56 108 TRP A C 1
ATOM 883 O O . TRP A 1 108 ? -7.919 5.656 7.531 1.00 95.56 108 TRP A O 1
ATOM 893 N N . THR A 1 109 ? -9.288 4.041 8.302 1.00 96.56 109 THR A N 1
ATOM 894 C CA . THR A 1 109 ? -9.342 4.464 9.702 1.00 96.56 109 THR A CA 1
ATOM 895 C C . THR A 1 109 ? -8.963 3.288 10.597 1.00 96.56 109 THR A C 1
ATOM 897 O O . THR A 1 109 ? -9.383 2.163 10.350 1.00 96.56 109 THR A O 1
ATOM 900 N N . PHE A 1 110 ? -8.155 3.537 11.628 1.00 97.25 110 PHE A N 1
ATOM 901 C CA . PHE A 1 110 ? -7.831 2.535 12.647 1.00 97.25 110 PHE A CA 1
ATOM 902 C C . PHE A 1 110 ? -8.862 2.562 13.764 1.00 97.25 110 PHE A C 1
ATOM 904 O O . PHE A 1 110 ? -9.289 3.647 14.160 1.00 97.25 110 PHE A O 1
ATOM 911 N N . PHE A 1 111 ? -9.170 1.406 14.342 1.00 97.56 111 PHE A N 1
ATOM 912 C CA . PHE A 1 111 ? -10.098 1.294 15.459 1.00 97.56 111 PHE A CA 1
ATOM 913 C C . PHE A 1 111 ? -9.482 0.569 16.657 1.00 97.56 111 PHE A C 1
ATOM 915 O O . PHE A 1 111 ? -8.615 -0.294 16.521 1.00 97.56 111 PHE A O 1
ATOM 922 N N . CYS A 1 112 ? -9.934 0.959 17.847 1.00 96.81 112 CYS A N 1
ATOM 923 C CA . CYS A 1 112 ? -9.665 0.293 19.116 1.00 96.81 112 CYS A CA 1
ATOM 924 C C . CYS A 1 112 ? -10.921 0.364 19.985 1.00 96.81 112 CYS A C 1
ATOM 926 O O . CYS A 1 112 ? -11.426 1.456 20.261 1.00 96.81 112 CYS A O 1
ATOM 928 N N . ASN A 1 113 ? -11.435 -0.780 20.422 1.00 94.88 113 ASN A N 1
ATOM 929 C CA . ASN A 1 113 ? -12.660 -0.924 21.203 1.00 94.88 113 ASN A CA 1
ATOM 930 C C . ASN A 1 113 ? -13.838 -0.146 20.581 1.00 94.88 113 ASN A C 1
ATOM 932 O O . ASN A 1 113 ? -14.546 0.594 21.268 1.00 94.88 113 ASN A O 1
ATOM 936 N N . GLY A 1 114 ? -13.991 -0.249 19.254 1.00 94.00 114 GLY A N 1
ATOM 937 C CA . GLY A 1 114 ? -15.037 0.430 18.478 1.00 94.00 114 GLY A CA 1
ATOM 938 C C . GLY A 1 114 ? -14.859 1.945 18.305 1.00 94.00 114 GLY A C 1
ATOM 939 O O . GLY A 1 114 ? -15.749 2.604 17.771 1.00 94.00 114 GLY A O 1
ATOM 940 N N . LYS A 1 115 ? -13.738 2.528 18.747 1.00 96.56 115 LYS A N 1
ATOM 941 C CA . LYS A 1 115 ? -13.436 3.959 18.587 1.00 96.56 115 LYS A CA 1
ATOM 942 C C . LYS A 1 115 ? -12.349 4.169 17.547 1.00 96.56 115 LYS A C 1
ATOM 944 O O . LYS A 1 115 ? -11.328 3.487 17.583 1.00 96.56 115 LYS A O 1
ATOM 949 N N . SER A 1 116 ? -12.549 5.148 16.667 1.00 96.25 116 SER A N 1
ATOM 950 C CA . SER A 1 116 ? -11.534 5.553 15.697 1.00 96.25 116 SER A CA 1
ATOM 951 C C . SER A 1 116 ? -10.320 6.147 16.409 1.00 96.25 116 SER A C 1
ATOM 953 O O . SER A 1 116 ? -10.476 7.042 17.244 1.00 96.25 116 SER A O 1
ATOM 955 N N . LEU A 1 117 ? -9.127 5.694 16.045 1.00 95.44 117 LEU A N 1
ATOM 956 C CA . LEU A 1 117 ? -7.868 6.249 16.520 1.00 95.44 117 LEU A CA 1
ATOM 957 C C . LEU A 1 117 ? -7.447 7.439 15.653 1.00 95.44 117 LEU A C 1
ATOM 959 O O . LEU A 1 117 ? -7.508 7.378 14.424 1.00 95.44 117 LEU A O 1
ATOM 963 N N . GLY A 1 118 ? -6.966 8.501 16.294 1.00 93.06 118 GLY A N 1
ATOM 964 C CA . GLY A 1 118 ? -6.409 9.686 15.640 1.00 93.06 118 GLY A CA 1
ATOM 965 C C . GLY A 1 118 ? -4.992 10.010 16.112 1.00 93.06 118 GLY A C 1
ATOM 966 O O . GLY A 1 118 ? -4.377 9.277 16.880 1.00 93.06 118 GLY A O 1
ATOM 967 N N . SER A 1 119 ? -4.442 11.148 15.690 1.00 91.88 119 SER A N 1
ATOM 968 C CA . SER A 1 119 ? -3.100 11.572 16.124 1.00 91.88 119 SER A CA 1
ATOM 969 C C . SER A 1 119 ? -2.977 11.721 17.647 1.00 91.88 119 SER A C 1
ATOM 971 O O . SER A 1 119 ? -1.945 11.368 18.210 1.00 91.88 119 SER A O 1
ATOM 973 N N . SER A 1 120 ? -4.033 12.167 18.334 1.00 92.88 120 SER A N 1
ATOM 974 C CA . SER A 1 120 ? -4.065 12.298 19.800 1.00 92.88 120 SER A CA 1
ATOM 975 C C . SER A 1 120 ? -3.894 10.973 20.547 1.00 92.88 120 SER A C 1
ATOM 977 O O . SER A 1 120 ? -3.569 10.972 21.732 1.00 92.88 120 SER A O 1
ATOM 979 N N . ASP A 1 121 ? -4.086 9.841 19.870 1.00 92.56 121 ASP A N 1
ATOM 980 C CA . ASP A 1 121 ? -3.919 8.512 20.448 1.00 92.56 121 ASP A CA 1
ATOM 981 C C . ASP A 1 121 ? -2.462 8.083 20.606 1.00 92.56 121 ASP A C 1
ATOM 983 O O . ASP A 1 121 ? -2.185 7.067 21.254 1.00 92.56 121 ASP A O 1
ATOM 987 N N . PHE A 1 122 ? -1.527 8.849 20.054 1.00 91.44 122 PHE A N 1
ATOM 988 C CA . PHE A 1 122 ? -0.102 8.581 20.130 1.00 91.44 122 PHE A CA 1
ATOM 989 C C . PHE A 1 122 ? 0.637 9.823 20.627 1.00 91.44 122 PHE A C 1
ATOM 991 O O . PHE A 1 122 ? 0.364 10.937 20.192 1.00 91.44 122 PHE A O 1
ATOM 998 N N . SER A 1 123 ? 1.629 9.636 21.504 1.00 85.81 123 SER A N 1
ATOM 999 C CA . SER A 1 123 ? 2.327 10.734 22.199 1.00 85.81 123 SER A CA 1
ATOM 1000 C C . SER A 1 123 ? 2.955 11.795 21.282 1.00 85.81 123 SER A C 1
ATOM 1002 O O . SER A 1 123 ? 3.194 12.911 21.726 1.00 85.81 123 SER A O 1
ATOM 1004 N N . HIS A 1 124 ? 3.215 11.465 20.016 1.00 87.56 124 HIS A N 1
ATOM 1005 C CA . HIS A 1 124 ? 3.772 12.382 19.016 1.00 87.56 124 HIS A CA 1
ATOM 1006 C C . HIS A 1 124 ? 2.957 12.393 17.715 1.00 87.56 124 HIS A C 1
ATOM 1008 O O . HIS A 1 124 ? 3.512 12.565 16.634 1.00 87.56 124 HIS A O 1
ATOM 1014 N N . GLY A 1 125 ? 1.652 12.122 17.781 1.00 89.69 125 GLY A N 1
ATOM 1015 C CA . GLY A 1 125 ? 0.790 12.114 16.595 1.00 89.69 125 GLY A CA 1
ATOM 1016 C C . GLY A 1 125 ? 0.889 10.861 15.716 1.00 89.69 125 GLY A C 1
ATOM 1017 O O . GLY A 1 125 ? 0.095 10.704 14.788 1.00 89.69 125 GLY A O 1
ATOM 1018 N N . ALA A 1 126 ? 1.850 9.975 15.992 1.00 93.12 126 ALA A N 1
ATOM 1019 C CA . ALA A 1 126 ? 2.101 8.744 15.249 1.00 93.12 126 ALA A CA 1
ATOM 1020 C C . ALA A 1 126 ? 2.721 7.646 16.139 1.00 93.12 126 ALA A C 1
ATOM 1022 O O . ALA A 1 126 ? 3.391 7.953 17.135 1.00 93.12 126 ALA A O 1
ATOM 1023 N N . PRO A 1 127 ? 2.543 6.357 15.794 1.00 94.50 127 PRO A N 1
ATOM 1024 C CA . PRO A 1 127 ? 3.175 5.251 16.504 1.00 94.50 127 PRO A CA 1
ATOM 1025 C C . PRO A 1 127 ? 4.703 5.312 16.373 1.00 94.50 127 PRO A C 1
ATOM 1027 O O . PRO A 1 127 ? 5.246 5.399 15.276 1.00 94.50 127 PRO A O 1
ATOM 1030 N N . ALA A 1 128 ? 5.425 5.187 17.492 1.00 95.00 128 ALA A N 1
ATOM 1031 C CA . ALA A 1 128 ? 6.892 5.184 17.459 1.00 95.00 128 ALA A CA 1
ATOM 1032 C C . ALA A 1 128 ? 7.493 3.855 16.950 1.00 95.00 128 ALA A C 1
ATOM 1034 O O . ALA A 1 128 ? 8.659 3.813 16.570 1.00 95.00 128 ALA A O 1
ATOM 1035 N N . SER A 1 129 ? 6.723 2.761 16.941 1.00 96.62 129 SER A N 1
ATOM 1036 C CA . SER A 1 129 ? 7.160 1.450 16.442 1.00 96.62 129 SER A CA 1
ATOM 1037 C C . SER A 1 129 ? 5.980 0.594 15.976 1.00 96.62 129 SER A C 1
ATOM 1039 O O . SER A 1 129 ? 4.848 0.810 16.415 1.00 96.62 129 SER A O 1
ATOM 1041 N N . LYS A 1 130 ? 6.259 -0.438 15.162 1.00 97.06 130 LYS A N 1
ATOM 1042 C CA . LYS A 1 130 ? 5.275 -1.466 14.772 1.00 97.06 130 LYS A CA 1
ATOM 1043 C C . LYS A 1 130 ? 4.584 -2.080 15.991 1.00 97.06 130 LYS A C 1
ATOM 1045 O O . LYS A 1 130 ? 3.365 -2.144 16.029 1.00 97.06 130 LYS A O 1
ATOM 1050 N N . ALA A 1 131 ? 5.349 -2.464 17.016 1.00 97.12 131 ALA A N 1
ATOM 1051 C CA . ALA A 1 131 ? 4.794 -3.052 18.235 1.00 97.12 131 ALA A CA 1
ATOM 1052 C C . ALA A 1 131 ? 3.820 -2.105 18.956 1.00 97.12 131 ALA A C 1
ATOM 1054 O O . ALA A 1 131 ? 2.778 -2.550 19.420 1.00 97.12 131 ALA A O 1
ATOM 1055 N N . LYS A 1 132 ? 4.122 -0.799 19.012 1.00 96.50 132 LYS A N 1
ATOM 1056 C CA . LYS A 1 132 ? 3.219 0.193 19.617 1.00 96.50 132 LYS A CA 1
ATOM 1057 C C . LYS A 1 132 ? 1.941 0.408 18.808 1.00 96.50 132 LYS A C 1
ATOM 1059 O O . LYS A 1 132 ? 0.903 0.633 19.415 1.00 96.50 132 LYS A O 1
ATOM 1064 N N . LEU A 1 133 ? 2.013 0.353 17.475 1.00 96.56 133 LEU A N 1
ATOM 1065 C CA . LEU A 1 133 ? 0.819 0.406 16.628 1.00 96.56 133 LEU A CA 1
ATOM 1066 C C . LEU A 1 133 ? -0.064 -0.823 16.879 1.00 96.56 133 LEU A C 1
ATOM 1068 O O . LEU A 1 133 ? -1.219 -0.682 17.260 1.00 96.56 133 LEU A O 1
ATOM 1072 N N . LEU A 1 134 ? 0.506 -2.022 16.733 1.00 96.56 134 LEU A N 1
ATOM 1073 C CA . LEU A 1 134 ? -0.239 -3.282 16.827 1.00 96.56 134 LEU A CA 1
ATOM 1074 C C . LEU A 1 134 ? -0.761 -3.586 18.237 1.00 96.56 134 LEU A C 1
ATOM 1076 O O . LEU A 1 134 ? -1.737 -4.302 18.377 1.00 96.56 134 LEU A O 1
ATOM 1080 N N . ALA A 1 135 ? -0.138 -3.046 19.286 1.00 96.00 135 ALA A N 1
ATOM 1081 C CA . ALA A 1 135 ? -0.642 -3.194 20.651 1.00 96.00 135 ALA A CA 1
ATOM 1082 C C . ALA A 1 135 ? -1.901 -2.355 20.936 1.00 96.00 135 ALA A C 1
ATOM 1084 O O . ALA A 1 135 ? -2.526 -2.549 21.975 1.00 96.00 135 ALA A O 1
ATOM 1085 N N . LYS A 1 136 ? -2.224 -1.383 20.072 1.00 95.06 136 LYS A N 1
ATOM 1086 C CA . LYS A 1 136 ? -3.335 -0.444 20.270 1.00 95.06 136 LYS A CA 1
ATOM 1087 C C . LYS A 1 136 ? -4.457 -0.611 19.245 1.00 95.06 136 LYS A C 1
ATOM 1089 O O . LYS A 1 136 ? -5.566 -0.174 19.509 1.00 95.06 136 LYS A O 1
ATOM 1094 N N . VAL A 1 137 ? -4.164 -1.176 18.082 1.00 95.81 137 VAL A N 1
ATOM 1095 C CA . VAL A 1 137 ? -5.121 -1.341 16.985 1.00 95.81 137 VAL A CA 1
ATOM 1096 C C . VAL A 1 137 ? -5.783 -2.704 17.086 1.00 95.81 137 VAL A C 1
ATOM 1098 O O . VAL A 1 137 ? -5.074 -3.705 17.153 1.00 95.81 137 VAL A O 1
ATOM 1101 N N . ASP A 1 138 ? -7.109 -2.725 17.000 1.00 95.25 138 ASP A N 1
ATOM 1102 C CA . ASP A 1 138 ? -7.874 -3.963 16.846 1.00 95.25 138 ASP A CA 1
ATOM 1103 C C . ASP A 1 138 ? -8.010 -4.305 15.356 1.00 95.25 138 ASP A C 1
ATOM 1105 O O . ASP A 1 138 ? -7.589 -5.373 14.920 1.00 95.25 138 ASP A O 1
ATOM 1109 N N . HIS A 1 139 ? -8.508 -3.354 14.557 1.00 95.62 139 HIS A N 1
ATOM 1110 C CA . HIS A 1 139 ? -8.681 -3.498 13.109 1.00 95.62 139 HIS A CA 1
ATOM 1111 C C . HIS A 1 139 ? -8.559 -2.155 12.370 1.00 95.62 139 HIS A C 1
ATOM 1113 O O . HIS A 1 139 ? -8.521 -1.079 12.983 1.00 95.62 139 HIS A O 1
ATOM 1119 N N . LEU A 1 140 ? -8.464 -2.215 11.038 1.00 96.69 140 LEU A N 1
ATOM 1120 C CA . LEU A 1 140 ? -8.638 -1.066 10.146 1.00 96.69 140 LEU A CA 1
ATOM 1121 C C . LEU A 1 140 ? -9.877 -1.261 9.272 1.00 96.69 140 LEU A C 1
ATOM 1123 O O . LEU A 1 140 ? -10.206 -2.384 8.901 1.00 96.69 140 LEU A O 1
ATOM 1127 N N . GLU A 1 141 ? -10.481 -0.149 8.868 1.00 97.62 141 GLU A N 1
ATOM 1128 C CA . GLU A 1 141 ? -11.575 -0.112 7.893 1.00 97.62 141 GLU A CA 1
ATOM 1129 C C . GLU A 1 141 ? -11.208 0.817 6.739 1.00 97.62 141 GLU A C 1
ATOM 1131 O O . GLU A 1 141 ? -10.665 1.904 6.966 1.00 97.62 141 GLU A O 1
ATOM 1136 N N . ILE A 1 142 ? -11.544 0.435 5.507 1.00 97.56 142 ILE A N 1
ATOM 1137 C CA . ILE A 1 142 ? -11.465 1.318 4.339 1.00 97.56 142 ILE A CA 1
ATOM 1138 C C . ILE A 1 142 ? -12.351 2.546 4.568 1.00 97.56 142 ILE A C 1
ATOM 1140 O O . ILE A 1 142 ? -13.476 2.455 5.059 1.00 97.56 142 ILE A O 1
ATOM 1144 N N . GLY A 1 143 ? -11.837 3.720 4.200 1.00 95.31 143 GLY A N 1
ATOM 1145 C CA . GLY A 1 143 ? -12.575 4.974 4.288 1.00 95.31 143 GLY A CA 1
ATOM 1146 C C . GLY A 1 143 ? -13.887 4.887 3.510 1.00 95.31 143 GLY A C 1
ATOM 1147 O O . GLY A 1 143 ? -13.912 4.410 2.376 1.00 95.31 143 GLY A O 1
ATOM 1148 N N . LYS A 1 144 ? -14.979 5.375 4.110 1.00 92.12 144 LYS A N 1
ATOM 1149 C CA . LYS A 1 144 ? -16.334 5.294 3.534 1.00 92.12 144 LYS A CA 1
ATOM 1150 C C . LYS A 1 144 ? -16.413 5.846 2.112 1.00 92.12 144 LYS A C 1
ATOM 1152 O O . LYS A 1 144 ? -17.123 5.286 1.290 1.00 92.12 144 LYS A O 1
ATOM 1157 N N . ASP A 1 145 ? -15.633 6.883 1.819 1.00 91.75 145 ASP A N 1
ATOM 1158 C CA . ASP A 1 145 ? -15.576 7.514 0.499 1.00 91.75 145 ASP A CA 1
ATOM 1159 C C . ASP A 1 145 ? -15.065 6.555 -0.596 1.00 91.75 145 ASP A C 1
ATOM 1161 O O . ASP A 1 145 ? -15.386 6.731 -1.767 1.00 91.75 145 ASP A O 1
ATOM 1165 N N . TYR A 1 146 ? -14.291 5.529 -0.227 1.00 94.75 146 TYR A N 1
ATOM 1166 C CA . TYR A 1 146 ? -13.621 4.610 -1.150 1.00 94.75 146 TYR A CA 1
ATOM 1167 C C . TYR A 1 146 ? -14.187 3.185 -1.132 1.00 94.75 146 TYR A C 1
ATOM 1169 O O . TYR A 1 146 ? -13.699 2.342 -1.882 1.00 94.75 146 TYR A O 1
ATOM 1177 N N . ILE A 1 147 ? -15.186 2.885 -0.295 1.00 94.00 147 ILE A N 1
ATOM 1178 C CA . ILE A 1 147 ? -15.635 1.504 -0.051 1.00 94.00 147 ILE A CA 1
ATOM 1179 C C . ILE A 1 147 ? -16.154 0.809 -1.317 1.00 94.00 147 ILE A C 1
ATOM 1181 O O . ILE A 1 147 ? -15.825 -0.351 -1.566 1.00 94.00 147 ILE A O 1
ATOM 1185 N N . ASP A 1 148 ? -16.919 1.523 -2.142 1.00 93.62 148 ASP A N 1
ATOM 1186 C CA . ASP A 1 148 ? 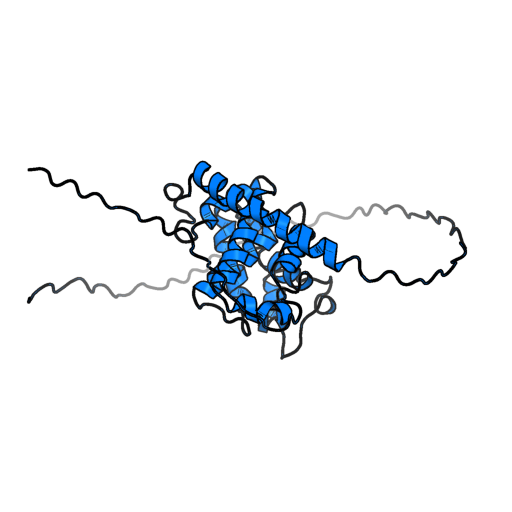-17.516 0.966 -3.358 1.00 93.62 148 ASP A CA 1
ATOM 1187 C C . ASP A 1 148 ? -16.455 0.718 -4.432 1.00 93.62 148 ASP A C 1
ATOM 1189 O O . ASP A 1 148 ? -16.429 -0.350 -5.048 1.00 93.62 148 ASP A O 1
ATOM 1193 N N . LEU A 1 149 ? -15.509 1.654 -4.584 1.00 94.56 149 LEU A N 1
ATOM 1194 C CA . LEU A 1 149 ? -14.344 1.457 -5.444 1.00 94.56 149 LEU A CA 1
ATOM 1195 C C . LEU A 1 149 ? -13.506 0.274 -4.955 1.00 94.56 149 LEU A C 1
ATOM 1197 O O . LEU A 1 149 ? -13.072 -0.554 -5.748 1.00 94.56 149 LEU A O 1
ATOM 1201 N N . TRP A 1 150 ? -13.289 0.165 -3.644 1.00 96.00 150 TRP A N 1
ATOM 1202 C CA . TRP A 1 150 ? -12.466 -0.891 -3.068 1.00 96.00 150 TRP A CA 1
ATOM 1203 C C . TRP A 1 150 ? -13.050 -2.280 -3.313 1.00 96.00 150 TRP A C 1
ATOM 1205 O O . TRP A 1 150 ? -12.295 -3.219 -3.542 1.00 96.00 150 TRP A O 1
ATOM 1215 N N . LYS A 1 151 ? -14.377 -2.438 -3.304 1.00 95.12 151 LYS A N 1
ATOM 1216 C CA . LYS A 1 151 ? -15.034 -3.727 -3.585 1.00 95.12 151 LYS A CA 1
ATOM 1217 C C . LYS A 1 151 ? -14.851 -4.187 -5.034 1.00 95.12 151 LYS A C 1
ATOM 1219 O O . LYS A 1 151 ? -14.809 -5.392 -5.283 1.00 95.12 151 LYS A O 1
ATOM 1224 N N . SER A 1 152 ? -14.679 -3.264 -5.978 1.00 95.62 152 SER A N 1
ATOM 1225 C CA . SER A 1 152 ? -14.453 -3.586 -7.388 1.00 95.62 152 SER A CA 1
ATOM 1226 C C . SER A 1 152 ? -13.005 -4.016 -7.652 1.00 95.62 152 SER A C 1
ATOM 1228 O O . SER A 1 152 ? -12.063 -3.241 -7.500 1.00 95.62 152 SER A O 1
ATOM 1230 N N . GLU A 1 153 ? -12.809 -5.256 -8.113 1.00 96.19 153 GLU A N 1
ATOM 1231 C CA . GLU A 1 153 ? -11.485 -5.762 -8.513 1.00 96.19 153 GLU A CA 1
ATOM 1232 C C . GLU A 1 153 ? -10.870 -4.931 -9.651 1.00 96.19 153 GLU A C 1
ATOM 1234 O O . GLU A 1 153 ? -9.667 -4.670 -9.657 1.00 96.19 153 GLU A O 1
ATOM 1239 N N . ALA A 1 154 ? -11.688 -4.474 -10.603 1.00 94.62 154 ALA A N 1
ATOM 1240 C CA . ALA A 1 154 ? -11.224 -3.626 -11.698 1.00 94.62 154 ALA A CA 1
ATOM 1241 C C . ALA A 1 154 ? -10.682 -2.285 -11.180 1.00 94.62 154 ALA A C 1
ATOM 1243 O O . ALA A 1 154 ? -9.600 -1.858 -11.581 1.00 94.62 154 ALA A O 1
ATOM 1244 N N . GLU A 1 155 ? -11.380 -1.665 -10.229 1.00 95.38 155 GLU A N 1
ATOM 1245 C CA . GLU A 1 155 ? -10.943 -0.417 -9.598 1.00 95.38 155 GLU A CA 1
ATOM 1246 C C . GLU A 1 155 ? -9.675 -0.611 -8.763 1.00 95.38 155 GLU A C 1
ATOM 1248 O O . GLU A 1 155 ? -8.758 0.210 -8.836 1.00 95.38 155 GLU A O 1
ATOM 1253 N N . ARG A 1 156 ? -9.561 -1.723 -8.025 1.00 96.69 156 ARG A N 1
ATOM 1254 C CA . ARG A 1 156 ? -8.322 -2.064 -7.309 1.00 96.69 156 ARG A CA 1
ATOM 1255 C C . ARG A 1 156 ? -7.146 -2.261 -8.264 1.00 96.69 156 ARG A C 1
ATOM 1257 O O . ARG A 1 156 ? -6.060 -1.747 -7.996 1.00 96.69 156 ARG A O 1
ATOM 1264 N N . LYS A 1 157 ? -7.343 -2.928 -9.407 1.00 95.19 157 LYS A N 1
ATOM 1265 C CA . LYS A 1 157 ? -6.311 -3.062 -10.454 1.00 95.19 157 LYS A CA 1
ATOM 1266 C C . LYS A 1 157 ? -5.882 -1.705 -11.005 1.00 95.19 157 LYS A C 1
ATOM 1268 O O . LYS A 1 157 ? -4.682 -1.460 -11.130 1.00 95.19 157 LYS A O 1
ATOM 1273 N N . THR A 1 158 ? -6.834 -0.814 -11.272 1.00 93.50 158 THR A N 1
ATOM 1274 C CA . THR A 1 158 ? -6.556 0.564 -11.696 1.00 93.50 158 THR A CA 1
ATOM 1275 C C . THR A 1 158 ? -5.718 1.300 -10.652 1.00 93.50 158 THR A C 1
ATOM 1277 O O . THR A 1 158 ? -4.649 1.821 -10.977 1.00 93.50 158 THR A O 1
ATOM 1280 N N . LEU A 1 159 ? -6.126 1.276 -9.379 1.00 95.94 159 LEU A N 1
ATOM 1281 C CA . LEU A 1 159 ? -5.368 1.897 -8.289 1.00 95.94 159 LEU A CA 1
ATOM 1282 C C . LEU A 1 159 ? -3.951 1.317 -8.178 1.00 95.94 159 LEU A C 1
ATOM 1284 O O . LEU A 1 159 ? -2.985 2.068 -8.032 1.00 95.94 159 LEU A O 1
ATOM 1288 N N . ARG A 1 160 ? -3.802 -0.007 -8.304 1.00 97.50 160 ARG A N 1
ATOM 1289 C CA . ARG A 1 160 ? -2.502 -0.695 -8.280 1.00 97.50 160 ARG A CA 1
ATOM 1290 C C . ARG A 1 160 ? -1.575 -0.200 -9.391 1.00 97.50 160 ARG A C 1
ATOM 1292 O O . ARG A 1 160 ? -0.404 0.069 -9.125 1.00 97.50 160 ARG A O 1
ATOM 1299 N N . LEU A 1 161 ? -2.085 -0.045 -10.615 1.00 95.25 161 LEU A N 1
ATOM 1300 C CA . LEU A 1 161 ? -1.322 0.497 -11.746 1.00 95.25 161 LEU A CA 1
ATOM 1301 C C . LEU A 1 161 ? -0.886 1.945 -11.498 1.00 95.25 161 LEU A C 1
ATOM 1303 O O . LEU A 1 161 ? 0.270 2.282 -11.754 1.00 95.25 161 LEU A O 1
ATOM 1307 N N . PHE A 1 162 ? -1.755 2.780 -10.923 1.00 95.44 162 PHE A N 1
ATOM 1308 C CA . PHE A 1 162 ? -1.379 4.142 -10.535 1.00 95.44 162 PHE A CA 1
ATOM 1309 C C . PHE A 1 162 ? -0.306 4.169 -9.447 1.00 95.44 162 PHE A C 1
ATOM 1311 O O . PHE A 1 162 ? 0.612 4.980 -9.530 1.00 95.44 162 PHE A O 1
ATOM 1318 N N . MET A 1 163 ? -0.353 3.270 -8.461 1.00 97.75 163 MET A N 1
ATOM 1319 C CA . MET A 1 163 ? 0.719 3.172 -7.464 1.00 97.75 163 MET A CA 1
ATOM 1320 C C . MET A 1 163 ? 2.060 2.799 -8.108 1.00 97.75 163 MET A C 1
ATOM 1322 O O . MET A 1 163 ? 3.083 3.379 -7.750 1.00 97.75 163 MET A O 1
ATOM 1326 N N . LEU A 1 164 ? 2.069 1.898 -9.097 1.00 97.12 164 LEU A N 1
ATOM 1327 C CA . LEU A 1 164 ? 3.278 1.573 -9.866 1.00 97.12 164 LEU A CA 1
ATOM 1328 C C . LEU A 1 164 ? 3.780 2.762 -10.700 1.00 97.12 164 LEU A C 1
ATOM 1330 O O . LEU A 1 164 ? 4.985 2.999 -10.755 1.00 97.12 164 LEU A O 1
ATOM 1334 N N . ALA A 1 165 ? 2.887 3.543 -11.309 1.00 95.00 165 ALA A N 1
ATOM 1335 C CA . ALA A 1 165 ? 3.270 4.745 -12.052 1.00 95.00 165 ALA A CA 1
ATOM 1336 C C . ALA A 1 165 ? 3.860 5.829 -11.137 1.00 95.00 165 ALA A C 1
ATOM 1338 O O . ALA A 1 165 ? 4.887 6.424 -11.457 1.00 95.00 165 ALA A O 1
ATOM 1339 N N . ILE A 1 166 ? 3.285 6.010 -9.946 1.00 95.69 166 ILE A N 1
ATOM 1340 C CA . ILE A 1 166 ? 3.825 6.895 -8.909 1.00 95.69 166 ILE A CA 1
ATOM 1341 C C . ILE A 1 166 ? 5.246 6.473 -8.493 1.00 95.69 166 ILE A C 1
ATOM 1343 O O . ILE A 1 166 ? 6.081 7.334 -8.212 1.00 95.69 166 ILE A O 1
ATOM 1347 N N . LEU A 1 167 ? 5.538 5.168 -8.443 1.00 97.06 167 LEU A N 1
ATOM 1348 C CA . LEU A 1 167 ? 6.899 4.668 -8.208 1.00 97.06 167 LEU A CA 1
ATOM 1349 C C . LEU A 1 167 ? 7.831 4.958 -9.396 1.00 97.06 167 LEU A C 1
ATOM 1351 O O . LEU A 1 167 ? 9.009 5.243 -9.186 1.00 97.06 167 LEU A O 1
ATOM 1355 N N . ASN A 1 168 ? 7.319 4.908 -10.629 1.00 95.75 168 ASN A N 1
ATOM 1356 C CA . ASN A 1 168 ? 8.093 5.156 -11.850 1.00 95.75 168 ASN A CA 1
ATOM 1357 C C . ASN A 1 168 ? 8.593 6.606 -11.941 1.00 95.75 168 ASN A C 1
ATOM 1359 O O . ASN A 1 168 ? 9.741 6.856 -12.314 1.00 95.75 168 ASN A O 1
ATOM 1363 N N . GLU A 1 169 ? 7.745 7.547 -11.537 1.00 93.25 169 GLU A N 1
ATOM 1364 C CA . GLU A 1 169 ? 8.005 8.994 -11.521 1.00 93.25 169 GLU A CA 1
ATOM 1365 C C . GLU A 1 169 ? 8.888 9.451 -10.341 1.00 93.25 169 GLU A C 1
ATOM 1367 O O . GLU A 1 169 ? 9.217 10.630 -10.232 1.00 93.25 169 GLU A O 1
ATOM 1372 N N . SER A 1 170 ? 9.260 8.539 -9.440 1.00 93.81 170 SER A N 1
ATOM 1373 C CA . SER A 1 170 ? 9.917 8.843 -8.162 1.00 93.81 170 SER A CA 1
ATOM 1374 C C . SER A 1 170 ? 11.453 8.754 -8.213 1.00 93.81 170 SER A C 1
ATOM 1376 O O . SER A 1 170 ? 12.074 8.971 -9.251 1.00 93.81 170 SER A O 1
ATOM 1378 N N . ASP A 1 171 ? 12.110 8.507 -7.081 1.00 95.19 171 ASP A N 1
ATOM 1379 C CA . ASP A 1 171 ? 13.553 8.277 -6.990 1.00 95.19 171 ASP A CA 1
ATOM 1380 C C . ASP A 1 171 ? 13.999 6.913 -7.568 1.00 95.19 171 ASP A C 1
ATOM 1382 O O . ASP A 1 171 ? 13.199 6.079 -8.007 1.00 95.19 171 ASP A O 1
ATOM 1386 N N . SER A 1 172 ? 15.317 6.686 -7.612 1.00 95.75 172 SER A N 1
ATOM 1387 C CA . SER A 1 172 ? 15.892 5.422 -8.091 1.00 95.75 172 SER A CA 1
ATOM 1388 C C . SER A 1 172 ? 15.441 4.225 -7.262 1.00 95.75 172 SER A C 1
ATOM 1390 O O . SER A 1 172 ? 15.215 3.156 -7.824 1.00 95.75 172 SER A O 1
ATOM 1392 N N . ASP A 1 173 ? 15.283 4.407 -5.951 1.00 95.75 173 ASP A N 1
ATOM 1393 C CA . ASP A 1 173 ? 14.884 3.322 -5.062 1.00 95.75 173 ASP A CA 1
ATOM 1394 C C . ASP A 1 173 ? 13.459 2.849 -5.346 1.00 95.75 173 ASP A C 1
ATOM 1396 O O . ASP A 1 173 ? 13.188 1.653 -5.442 1.00 95.75 173 ASP A O 1
ATOM 1400 N N . SER A 1 174 ? 12.554 3.797 -5.568 1.00 96.94 174 SER A N 1
ATOM 1401 C CA . SER A 1 174 ? 11.170 3.530 -5.950 1.00 96.94 174 SER A CA 1
ATOM 1402 C C . SER A 1 174 ? 11.094 2.794 -7.283 1.00 96.94 174 SER A C 1
ATOM 1404 O O . SER A 1 174 ? 10.374 1.800 -7.396 1.00 96.94 174 SER A O 1
ATOM 1406 N N . ARG A 1 175 ? 11.882 3.220 -8.279 1.00 96.56 175 ARG A N 1
ATOM 1407 C CA . ARG A 1 175 ? 11.930 2.561 -9.593 1.00 96.56 175 ARG A CA 1
ATOM 1408 C C . ARG A 1 175 ? 12.434 1.123 -9.527 1.00 96.56 175 ARG A C 1
ATOM 1410 O O . ARG A 1 175 ? 11.912 0.269 -10.242 1.00 96.56 175 ARG A O 1
ATOM 1417 N N . ASN A 1 176 ? 13.399 0.833 -8.657 1.00 95.69 176 ASN A N 1
ATOM 1418 C CA . ASN A 1 176 ? 13.953 -0.515 -8.502 1.00 95.69 176 ASN A CA 1
ATOM 1419 C C . ASN A 1 176 ? 12.932 -1.531 -7.967 1.00 95.69 176 ASN A C 1
ATOM 1421 O O . ASN A 1 176 ? 13.088 -2.728 -8.204 1.00 95.69 176 ASN A O 1
ATOM 1425 N N . LEU A 1 177 ? 11.878 -1.073 -7.285 1.00 97.00 177 LEU A N 1
ATOM 1426 C CA . LEU A 1 177 ? 10.798 -1.934 -6.796 1.00 97.00 177 LEU A CA 1
ATOM 1427 C C . LEU A 1 177 ? 9.750 -2.263 -7.866 1.00 97.00 177 LEU A C 1
ATOM 1429 O O . LEU A 1 177 ? 8.951 -3.172 -7.665 1.00 97.00 177 LEU A O 1
ATOM 1433 N N . ILE A 1 178 ? 9.736 -1.574 -9.009 1.00 97.00 178 ILE A N 1
ATOM 1434 C CA . ILE A 1 178 ? 8.688 -1.770 -10.020 1.00 97.00 178 ILE A CA 1
ATOM 1435 C C . ILE A 1 178 ? 8.755 -3.156 -10.663 1.00 97.00 178 ILE A C 1
ATOM 1437 O O . ILE A 1 178 ? 7.726 -3.831 -10.641 1.00 97.00 178 ILE A O 1
ATOM 1441 N N . PRO A 1 179 ? 9.896 -3.622 -11.219 1.00 95.62 179 PRO A N 1
ATOM 1442 C CA . PRO A 1 179 ? 9.935 -4.936 -11.858 1.00 95.62 179 PRO A CA 1
ATOM 1443 C C . PRO A 1 179 ? 9.453 -6.087 -10.954 1.00 95.62 179 PRO A C 1
ATOM 1445 O O . PRO A 1 179 ? 8.577 -6.831 -11.402 1.00 95.62 179 PRO A O 1
ATOM 1448 N N . PRO A 1 180 ? 9.911 -6.216 -9.687 1.00 95.38 180 PRO A N 1
ATOM 1449 C CA . PRO A 1 180 ? 9.435 -7.287 -8.813 1.00 95.38 180 PRO A CA 1
ATOM 1450 C C . PRO A 1 180 ? 7.974 -7.107 -8.374 1.00 95.38 180 PRO A C 1
ATOM 1452 O O . PRO A 1 180 ? 7.267 -8.095 -8.195 1.00 95.38 180 PRO A O 1
ATOM 1455 N N . LEU A 1 181 ? 7.480 -5.872 -8.229 1.00 96.69 181 LEU A N 1
ATOM 1456 C CA . LEU A 1 181 ? 6.082 -5.616 -7.853 1.00 96.69 181 LEU A CA 1
ATOM 1457 C C . LEU A 1 181 ? 5.103 -5.713 -9.023 1.00 96.69 181 LEU A C 1
ATOM 1459 O O . LEU A 1 181 ? 3.891 -5.799 -8.802 1.00 96.69 181 LEU A O 1
ATOM 1463 N N . PHE A 1 182 ? 5.587 -5.705 -10.262 1.00 94.06 182 PHE A N 1
ATOM 1464 C CA . PHE A 1 182 ? 4.729 -5.822 -11.435 1.00 94.06 182 PHE A CA 1
ATOM 1465 C C . PHE A 1 182 ? 3.994 -7.167 -11.448 1.00 94.06 182 PHE A C 1
ATOM 1467 O O . PHE A 1 182 ? 2.791 -7.208 -11.696 1.00 94.06 182 PHE A O 1
ATOM 1474 N N . ASN A 1 183 ? 4.694 -8.243 -11.076 1.00 90.31 183 ASN A N 1
ATOM 1475 C CA . ASN A 1 183 ? 4.107 -9.550 -10.808 1.00 90.31 183 ASN A CA 1
ATOM 1476 C C . ASN A 1 183 ? 4.632 -10.102 -9.477 1.00 90.31 183 ASN A C 1
ATOM 1478 O O . ASN A 1 183 ? 5.726 -10.662 -9.419 1.00 90.31 183 ASN A O 1
ATOM 1482 N N . LYS A 1 184 ? 3.810 -9.998 -8.426 1.00 87.81 184 LYS A N 1
ATOM 1483 C CA . LYS A 1 184 ? 4.160 -10.421 -7.060 1.00 87.81 184 LYS A CA 1
ATOM 1484 C C . LYS A 1 184 ? 4.570 -11.892 -6.939 1.00 87.81 184 LYS A C 1
ATOM 1486 O O . LYS A 1 184 ? 5.323 -12.228 -6.034 1.00 87.81 184 LYS A O 1
ATOM 1491 N N . ILE A 1 185 ? 4.104 -12.764 -7.840 1.00 89.50 185 ILE A N 1
ATOM 1492 C CA . ILE A 1 185 ? 4.472 -14.190 -7.839 1.00 89.50 185 ILE A CA 1
ATOM 1493 C C . ILE A 1 185 ? 5.967 -14.352 -8.147 1.00 89.50 185 ILE A C 1
ATOM 1495 O O . ILE A 1 185 ? 6.626 -15.218 -7.584 1.00 89.50 185 ILE A O 1
ATOM 1499 N N . ASN A 1 186 ? 6.520 -13.451 -8.959 1.00 90.94 186 ASN A N 1
ATOM 1500 C CA . ASN A 1 186 ? 7.898 -13.493 -9.439 1.00 90.94 186 ASN A CA 1
ATOM 1501 C C . ASN A 1 186 ? 8.805 -12.518 -8.671 1.00 90.94 186 ASN A C 1
ATOM 1503 O O . ASN A 1 186 ? 9.838 -12.093 -9.192 1.00 90.94 186 ASN A O 1
ATOM 1507 N N . LEU A 1 187 ? 8.433 -12.134 -7.442 1.00 91.19 187 LEU A N 1
ATOM 1508 C CA . LEU A 1 187 ? 9.106 -11.079 -6.673 1.00 91.19 187 LEU A CA 1
ATOM 1509 C C . LEU A 1 187 ? 10.634 -11.265 -6.620 1.00 91.19 187 LEU A C 1
ATOM 1511 O O . LEU A 1 187 ? 11.381 -10.300 -6.757 1.00 91.19 187 LEU A O 1
ATOM 1515 N N . LEU A 1 188 ? 11.106 -12.505 -6.457 1.00 93.31 188 LEU A N 1
ATOM 1516 C CA . LEU A 1 188 ? 12.534 -12.835 -6.346 1.00 93.31 188 LEU A CA 1
ATOM 1517 C C . LEU A 1 188 ? 13.134 -13.423 -7.635 1.00 93.31 188 LEU A C 1
ATOM 1519 O O . LEU A 1 188 ? 14.351 -13.583 -7.734 1.00 93.31 188 LEU A O 1
ATOM 1523 N N . GLU A 1 189 ? 12.306 -13.716 -8.635 1.00 94.38 189 GLU A N 1
ATOM 1524 C CA . GLU A 1 189 ? 12.703 -14.392 -9.871 1.00 94.38 189 GLU A CA 1
ATOM 1525 C C . GLU A 1 189 ? 13.021 -13.364 -10.958 1.00 94.38 189 GLU A C 1
ATOM 1527 O O . GLU A 1 189 ? 12.209 -13.085 -11.838 1.00 94.38 189 GLU A O 1
ATOM 1532 N N . LYS A 1 190 ? 14.229 -12.784 -10.889 1.00 93.56 190 LYS A N 1
ATOM 1533 C CA . LYS A 1 190 ? 14.682 -11.703 -11.790 1.00 93.56 190 LYS A CA 1
ATOM 1534 C C . LYS A 1 190 ? 14.531 -12.015 -13.277 1.00 93.56 190 LYS A C 1
ATOM 1536 O O . LYS A 1 190 ? 14.286 -11.113 -14.069 1.00 93.56 190 LYS A O 1
ATOM 1541 N N . GLU A 1 191 ? 14.687 -13.279 -13.649 1.00 94.81 191 GLU A N 1
ATOM 1542 C CA . GLU A 1 191 ? 14.558 -13.755 -15.030 1.00 94.81 191 GLU A CA 1
ATOM 1543 C C . GLU A 1 191 ? 13.119 -13.649 -15.557 1.00 94.81 191 GLU A C 1
ATOM 1545 O O . GLU A 1 191 ? 12.909 -13.555 -16.764 1.00 94.81 191 GLU A O 1
ATOM 1550 N N . LEU A 1 192 ? 12.133 -13.623 -14.656 1.00 94.50 192 LEU A N 1
ATOM 1551 C CA . LEU A 1 192 ? 10.710 -13.503 -14.968 1.00 94.50 192 LEU A CA 1
ATOM 1552 C C . LEU A 1 192 ? 10.167 -12.080 -14.781 1.00 94.50 192 LEU A C 1
ATOM 1554 O O . LEU A 1 192 ? 8.950 -11.866 -14.835 1.00 94.50 192 LEU A O 1
ATOM 1558 N N . TRP A 1 193 ? 11.038 -11.106 -14.514 1.00 95.56 193 TRP A N 1
ATOM 1559 C CA . TRP A 1 193 ? 10.638 -9.708 -14.407 1.00 95.56 193 TRP A CA 1
ATOM 1560 C C . TRP A 1 193 ? 10.300 -9.129 -15.786 1.00 95.56 193 TRP A C 1
ATOM 1562 O O . TRP A 1 193 ? 10.904 -9.513 -16.792 1.00 95.56 193 TRP A O 1
ATOM 1572 N N . PRO A 1 194 ? 9.347 -8.182 -15.866 1.00 94.56 194 PRO A N 1
ATOM 1573 C CA . PRO A 1 194 ? 9.025 -7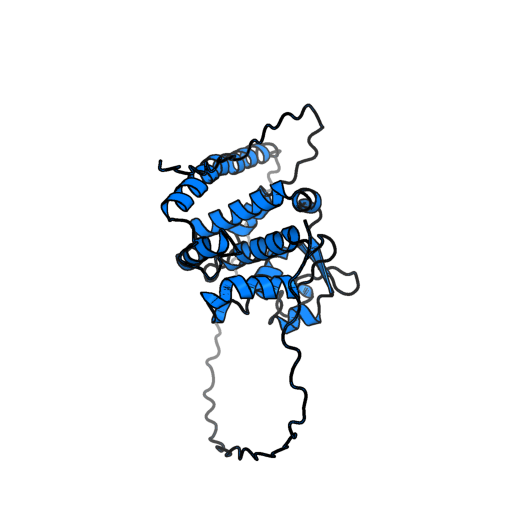.529 -17.127 1.00 94.56 194 PRO A CA 1
ATOM 1574 C C . PRO A 1 194 ? 10.245 -6.788 -17.680 1.00 94.56 194 PRO A C 1
ATOM 1576 O O . PRO A 1 194 ? 11.014 -6.168 -16.940 1.00 94.56 194 PRO A O 1
ATOM 1579 N N . SER A 1 195 ? 10.399 -6.808 -19.005 1.00 95.12 195 SER A N 1
ATOM 1580 C CA . SER A 1 195 ? 11.445 -6.031 -19.663 1.00 95.12 195 SER A CA 1
ATOM 1581 C C . SER A 1 195 ? 11.211 -4.529 -19.469 1.00 95.12 195 SER A C 1
ATOM 1583 O O . SER A 1 195 ? 10.078 -4.059 -19.329 1.00 95.12 195 SER A O 1
ATOM 1585 N N . ALA A 1 196 ? 12.287 -3.742 -19.522 1.00 93.25 196 ALA A N 1
ATOM 1586 C CA . ALA A 1 196 ? 12.184 -2.286 -19.444 1.00 93.25 196 ALA A CA 1
ATOM 1587 C C . ALA A 1 196 ? 11.298 -1.700 -20.562 1.00 93.25 196 ALA A C 1
ATOM 1589 O O . ALA A 1 196 ? 10.603 -0.712 -20.349 1.00 93.25 196 ALA A O 1
ATOM 1590 N N . GLU A 1 197 ? 11.296 -2.311 -21.750 1.00 94.38 197 GLU A N 1
ATOM 1591 C CA . GLU A 1 197 ? 10.436 -1.906 -22.867 1.00 94.38 197 GLU A CA 1
ATOM 1592 C C . GLU A 1 197 ? 8.953 -2.164 -22.587 1.00 94.38 197 GLU A C 1
ATOM 1594 O O . GLU A 1 197 ? 8.116 -1.297 -22.853 1.00 94.38 197 GLU A O 1
ATOM 1599 N N . HIS A 1 198 ? 8.635 -3.310 -21.977 1.00 93.81 198 HIS A N 1
ATOM 1600 C CA . HIS A 1 198 ? 7.276 -3.616 -21.548 1.00 93.81 198 HIS A CA 1
ATOM 1601 C C . HIS A 1 198 ? 6.783 -2.599 -20.513 1.00 93.81 198 HIS A C 1
ATOM 1603 O O . HIS A 1 198 ? 5.716 -2.015 -20.690 1.00 93.81 198 HIS A O 1
ATOM 1609 N N . LEU A 1 199 ? 7.590 -2.311 -19.485 1.00 93.25 199 LEU A N 1
ATOM 1610 C CA . LEU A 1 199 ? 7.251 -1.311 -18.466 1.00 93.25 199 LEU A CA 1
ATOM 1611 C C . LEU A 1 199 ? 7.041 0.084 -19.071 1.00 93.25 199 LEU A C 1
ATOM 1613 O O . LEU A 1 199 ? 6.057 0.744 -18.745 1.00 93.25 199 LEU A O 1
ATOM 1617 N N . ARG A 1 200 ? 7.912 0.518 -19.995 1.00 91.44 200 ARG A N 1
ATOM 1618 C CA . ARG A 1 200 ? 7.746 1.800 -20.704 1.00 91.44 200 ARG A CA 1
ATOM 1619 C C . ARG A 1 200 ? 6.416 1.875 -21.448 1.00 91.44 200 ARG A C 1
ATOM 1621 O O . ARG A 1 200 ? 5.733 2.884 -21.329 1.00 91.44 200 ARG A O 1
ATOM 1628 N N . THR A 1 201 ? 6.048 0.811 -22.160 1.00 91.75 201 THR A N 1
ATOM 1629 C CA . THR A 1 201 ? 4.788 0.737 -22.920 1.00 91.75 201 THR A CA 1
ATOM 1630 C C . THR A 1 201 ? 3.569 0.814 -22.001 1.00 91.75 201 THR A C 1
ATOM 1632 O O . THR A 1 201 ? 2.602 1.515 -22.287 1.00 91.75 201 THR A O 1
ATOM 1635 N N . VAL A 1 202 ? 3.610 0.110 -20.867 1.00 90.94 202 VAL A N 1
ATOM 1636 C CA . VAL A 1 202 ? 2.523 0.142 -19.879 1.00 90.94 202 VAL A CA 1
ATOM 1637 C C . VAL A 1 202 ? 2.359 1.549 -19.307 1.00 90.94 202 VAL A C 1
ATOM 1639 O O . VAL A 1 202 ? 1.246 2.072 -19.282 1.00 90.94 202 VAL A O 1
ATOM 1642 N N . PHE A 1 203 ? 3.454 2.189 -18.891 1.00 91.00 203 PHE A N 1
ATOM 1643 C CA . PHE A 1 203 ? 3.377 3.518 -18.290 1.00 91.00 203 PHE A CA 1
ATOM 1644 C C . PHE A 1 203 ? 3.035 4.617 -19.297 1.00 91.00 203 PHE A C 1
ATOM 1646 O O . PHE A 1 203 ? 2.271 5.503 -18.932 1.00 91.00 203 PHE A O 1
ATOM 1653 N N . SER A 1 204 ? 3.490 4.542 -20.555 1.00 87.25 204 SER A N 1
ATOM 1654 C CA . SER A 1 204 ? 3.106 5.518 -21.588 1.00 87.25 204 SER A CA 1
ATOM 1655 C C . SER A 1 204 ? 1.601 5.521 -21.857 1.00 87.25 204 SER A C 1
ATOM 1657 O O . SER A 1 204 ? 1.002 6.578 -22.049 1.00 87.25 204 SER A O 1
ATOM 1659 N N . ASN A 1 205 ? 0.978 4.340 -21.823 1.00 85.12 205 ASN A N 1
ATOM 1660 C CA . ASN A 1 205 ? -0.466 4.198 -22.001 1.00 85.12 205 ASN A CA 1
ATOM 1661 C C . ASN A 1 205 ? -1.251 4.735 -20.796 1.00 85.12 205 ASN A C 1
ATOM 1663 O O . ASN A 1 205 ? -2.358 5.239 -20.964 1.00 85.12 205 ASN A O 1
ATOM 1667 N N . LEU A 1 206 ? -0.674 4.655 -19.592 1.00 82.94 206 LEU A N 1
ATOM 1668 C CA . LEU A 1 206 ? -1.293 5.166 -18.369 1.00 82.94 206 LEU A CA 1
ATOM 1669 C C . LEU A 1 206 ? -1.182 6.695 -18.267 1.00 82.94 206 LEU A C 1
ATOM 1671 O O . LEU A 1 206 ? -2.143 7.360 -17.892 1.00 82.94 206 LEU A O 1
ATOM 1675 N N . THR A 1 207 ? -0.031 7.272 -18.628 1.00 67.94 207 THR A N 1
ATOM 1676 C CA . THR A 1 207 ? 0.187 8.729 -18.580 1.00 67.94 207 THR A CA 1
ATOM 1677 C C . THR A 1 207 ? -0.707 9.484 -19.556 1.00 67.94 207 THR A C 1
ATOM 1679 O O . THR A 1 207 ? -1.185 10.555 -19.206 1.00 67.94 207 THR A O 1
ATOM 1682 N N . GLY A 1 208 ? -1.042 8.896 -20.712 1.00 61.84 208 GLY A N 1
ATOM 1683 C CA . GLY A 1 208 ? -2.037 9.472 -21.629 1.00 61.84 208 GLY A CA 1
ATOM 1684 C C . GLY A 1 208 ? -3.450 9.581 -21.034 1.00 61.84 208 GLY A C 1
ATOM 1685 O O . GLY A 1 208 ? -4.278 10.313 -21.563 1.00 61.84 208 GLY A O 1
ATOM 1686 N N . GLN A 1 209 ? -3.725 8.883 -19.926 1.00 58.56 209 GLN A N 1
ATOM 1687 C CA . GLN A 1 209 ? -4.965 8.999 -19.153 1.00 58.56 209 GLN A CA 1
ATOM 1688 C C . GLN A 1 209 ? -4.805 9.857 -17.887 1.00 58.56 209 GLN A C 1
ATOM 1690 O O . GLN A 1 209 ? -5.805 10.259 -17.300 1.00 58.56 209 GLN A O 1
ATOM 1695 N N . GLY A 1 210 ? -3.574 10.149 -17.451 1.00 55.41 210 GLY A N 1
ATOM 1696 C CA . GLY A 1 210 ? -3.290 10.956 -16.259 1.00 55.41 210 GLY A CA 1
ATOM 1697 C C . GLY A 1 210 ? -3.788 12.398 -16.385 1.00 55.41 210 GLY A C 1
ATOM 1698 O O . GLY A 1 210 ? -4.394 12.922 -15.449 1.00 55.41 210 GLY A O 1
ATOM 1699 N N . ASP A 1 211 ? -3.630 12.986 -17.572 1.00 56.88 211 ASP A N 1
ATOM 1700 C CA . ASP A 1 211 ? -4.066 14.355 -17.879 1.00 56.88 211 ASP A CA 1
ATOM 1701 C C . ASP A 1 211 ? -5.594 14.530 -17.776 1.00 56.88 211 ASP A C 1
ATOM 1703 O O . ASP A 1 211 ? -6.081 15.618 -17.461 1.00 56.88 211 ASP A O 1
ATOM 1707 N N . LEU A 1 212 ? -6.374 13.451 -17.943 1.00 52.47 212 LEU A N 1
ATOM 1708 C CA . LEU A 1 212 ? -7.835 13.481 -17.783 1.00 52.47 212 LEU A CA 1
ATOM 1709 C C . LEU A 1 212 ? -8.256 13.777 -16.333 1.00 52.47 212 LEU A C 1
ATOM 1711 O O . LEU A 1 212 ? -9.306 14.380 -16.106 1.00 52.47 212 LEU A O 1
ATOM 1715 N N . PHE A 1 213 ? -7.442 13.393 -15.345 1.00 56.72 213 PHE A N 1
ATOM 1716 C CA . PHE A 1 213 ? -7.744 13.623 -13.928 1.00 56.72 213 PHE A CA 1
ATOM 1717 C C . PHE A 1 213 ? -7.367 15.032 -13.459 1.00 56.72 213 PHE A C 1
ATOM 1719 O O . PHE A 1 213 ? -8.035 15.582 -12.575 1.00 56.72 213 PHE A O 1
ATOM 1726 N N . GLU A 1 214 ? -6.323 15.626 -14.043 1.00 56.16 214 GLU A N 1
ATOM 1727 C CA . GLU A 1 214 ? -5.973 17.026 -13.782 1.00 56.16 214 GLU A CA 1
ATOM 1728 C C . GLU A 1 214 ? -7.011 17.973 -14.395 1.00 56.16 214 GLU A C 1
ATOM 1730 O O . GLU A 1 214 ? -7.480 18.883 -13.708 1.00 56.16 214 GLU A O 1
ATOM 1735 N N . ALA A 1 215 ? -7.465 17.694 -15.623 1.00 53.28 215 ALA A N 1
ATOM 1736 C CA . ALA A 1 215 ? -8.489 18.488 -16.302 1.00 53.28 215 ALA A CA 1
ATOM 1737 C C . ALA A 1 215 ? -9.849 18.462 -15.576 1.00 53.28 215 ALA A C 1
ATOM 1739 O O . ALA A 1 215 ? -10.418 19.515 -15.295 1.00 53.28 215 ALA A O 1
ATOM 1740 N N . ALA A 1 216 ? -10.339 17.282 -15.172 1.00 51.88 216 ALA A N 1
ATOM 1741 C CA . ALA A 1 216 ? -11.635 17.150 -14.488 1.00 51.88 216 ALA A CA 1
ATOM 1742 C C . ALA A 1 216 ? -11.689 17.847 -13.111 1.00 51.88 216 ALA A C 1
ATOM 1744 O O . ALA A 1 216 ? -12.763 18.182 -12.612 1.00 51.88 216 ALA A O 1
ATOM 1745 N N . SER A 1 217 ? -10.532 18.076 -12.482 1.00 49.94 217 SER A N 1
ATOM 1746 C CA . SER A 1 217 ? -10.438 18.761 -11.187 1.00 49.94 217 SER A CA 1
ATOM 1747 C C . SER A 1 217 ? -10.402 20.291 -11.318 1.00 49.94 217 SER A C 1
ATOM 1749 O O . SER A 1 217 ? -10.791 20.997 -10.381 1.00 49.94 217 SER A O 1
ATOM 1751 N N . ALA A 1 218 ? -9.939 20.815 -12.458 1.00 52.72 218 ALA A N 1
ATOM 1752 C CA . ALA A 1 218 ? -9.896 22.252 -12.726 1.00 52.72 218 ALA A CA 1
ATOM 1753 C C . ALA A 1 218 ? -11.310 22.834 -12.903 1.00 52.72 218 ALA A C 1
ATOM 1755 O O . ALA A 1 218 ? -11.621 23.874 -12.323 1.00 52.72 218 ALA A O 1
ATOM 1756 N N . ASP A 1 219 ? -12.201 22.107 -13.581 1.00 51.06 219 ASP A N 1
ATOM 1757 C CA . ASP A 1 219 ? -13.582 22.551 -13.815 1.00 51.06 219 ASP A CA 1
ATOM 1758 C C . ASP A 1 219 ? -14.435 22.587 -12.535 1.00 51.06 219 ASP A C 1
ATOM 1760 O O . ASP A 1 219 ? -15.297 23.454 -12.378 1.00 51.06 219 ASP A O 1
ATOM 1764 N N . ALA A 1 220 ? -14.155 21.721 -11.555 1.00 51.28 220 ALA A N 1
ATOM 1765 C CA . ALA A 1 220 ? -14.848 21.736 -10.262 1.00 51.28 220 ALA A CA 1
ATOM 1766 C C . ALA A 1 220 ? -14.471 22.943 -9.377 1.00 51.28 220 ALA A C 1
ATOM 1768 O O . ALA A 1 220 ? -15.193 23.272 -8.435 1.00 51.28 220 ALA A O 1
ATOM 1769 N N . SER A 1 221 ? -13.353 23.615 -9.671 1.00 49.19 221 SER A N 1
ATOM 1770 C CA . SER A 1 221 ? -12.788 24.682 -8.831 1.00 49.19 221 SER A CA 1
ATOM 1771 C C . SER A 1 221 ? -13.232 26.095 -9.243 1.00 49.19 221 SER A C 1
ATOM 1773 O O . SER A 1 221 ? -12.952 27.054 -8.526 1.00 49.19 221 SER A O 1
ATOM 1775 N N . HIS A 1 222 ? -13.942 26.248 -10.368 1.00 48.06 222 HIS A N 1
ATOM 1776 C CA . HIS A 1 222 ? -14.296 27.556 -10.939 1.00 48.06 222 HIS A CA 1
ATOM 1777 C C . HIS A 1 222 ? -15.731 28.052 -10.661 1.00 48.06 222 HIS A C 1
ATOM 1779 O O . HIS A 1 222 ? -16.099 29.105 -11.175 1.00 48.06 222 HIS A O 1
ATOM 1785 N N . SER A 1 223 ? -16.538 27.381 -9.822 1.00 45.03 223 SER A N 1
ATOM 1786 C CA . SER A 1 223 ? -17.943 27.796 -9.580 1.00 45.03 223 SER A CA 1
ATOM 1787 C C . SER A 1 223 ? -18.266 28.428 -8.216 1.00 45.03 223 SER A C 1
ATOM 1789 O O . SER A 1 223 ? -19.434 28.678 -7.928 1.00 45.03 223 SER A O 1
ATOM 1791 N N . SER A 1 224 ? -17.278 28.770 -7.381 1.00 47.56 224 SER A N 1
ATOM 1792 C CA . SER A 1 224 ? -17.547 29.468 -6.110 1.00 47.56 224 SER A CA 1
ATOM 1793 C C . SER A 1 224 ? -16.644 30.683 -5.882 1.00 47.56 224 SER A C 1
ATOM 1795 O O . SER A 1 224 ? -15.806 30.696 -4.983 1.00 47.56 224 SER A O 1
ATOM 1797 N N . SER A 1 225 ? -16.838 31.738 -6.673 1.00 41.56 225 SER A N 1
ATOM 1798 C CA . SER A 1 225 ? -16.402 33.090 -6.308 1.00 41.56 225 SER A CA 1
ATOM 1799 C C . SER A 1 225 ? -17.617 34.014 -6.257 1.00 41.56 225 SER A C 1
ATOM 1801 O O . SER A 1 225 ? -17.952 34.678 -7.235 1.00 41.56 225 SER A O 1
ATOM 1803 N N . ALA A 1 226 ? -18.293 34.029 -5.108 1.00 44.47 226 ALA A N 1
ATOM 1804 C CA . ALA A 1 226 ? -19.164 35.130 -4.726 1.00 44.47 226 ALA A CA 1
ATOM 1805 C C . ALA A 1 226 ? -18.495 35.873 -3.566 1.00 44.47 226 ALA A C 1
ATOM 1807 O O . ALA A 1 226 ? -18.242 35.302 -2.505 1.00 44.47 226 ALA A O 1
ATOM 1808 N N . ASP A 1 227 ? -18.168 37.126 -3.861 1.00 49.34 227 ASP A N 1
ATOM 1809 C CA . ASP A 1 227 ? -17.739 38.227 -3.009 1.00 49.34 227 ASP A CA 1
ATOM 1810 C C . ASP A 1 227 ? -17.840 38.043 -1.493 1.00 49.34 227 ASP A C 1
ATOM 1812 O O . ASP A 1 227 ? -18.925 37.888 -0.931 1.00 49.34 227 ASP A O 1
ATOM 1816 N N . ARG A 1 228 ? -16.709 38.269 -0.815 1.00 43.62 228 ARG A N 1
ATOM 1817 C CA . ARG A 1 228 ? -16.686 39.004 0.456 1.00 43.62 228 ARG A CA 1
ATOM 1818 C C . ARG A 1 228 ? -15.303 39.600 0.707 1.00 43.62 228 ARG A C 1
ATOM 1820 O O . ARG A 1 228 ? -14.421 38.972 1.284 1.00 43.62 228 ARG A O 1
ATOM 1827 N N . SER A 1 229 ? -15.151 40.851 0.277 1.00 46.59 229 SER A N 1
ATOM 1828 C CA . SER A 1 229 ? -14.135 41.772 0.784 1.00 46.59 229 SER A CA 1
ATOM 1829 C C . SER A 1 229 ? -14.257 41.899 2.301 1.00 46.59 229 SER A C 1
ATOM 1831 O O . SER A 1 229 ? -15.306 42.287 2.812 1.00 46.59 229 SER A O 1
ATOM 1833 N N . SER A 1 230 ? -13.172 41.615 3.015 1.00 46.75 230 SER A N 1
ATOM 1834 C CA . SER A 1 230 ? -12.992 42.001 4.412 1.00 46.75 230 SER A CA 1
ATOM 1835 C C . SER A 1 230 ? -11.565 42.504 4.575 1.00 46.75 230 SER A C 1
ATOM 1837 O O . SER A 1 230 ? -10.617 41.723 4.538 1.00 46.75 230 SER A O 1
ATOM 1839 N N . SER A 1 231 ? -11.429 43.821 4.721 1.00 47.72 231 SER A N 1
ATOM 1840 C CA . SER A 1 231 ? -10.188 44.494 5.087 1.00 47.72 231 SER A CA 1
ATOM 1841 C C . SER A 1 231 ? -9.688 43.981 6.436 1.00 47.72 231 SER A C 1
ATOM 1843 O O . SER A 1 231 ? -10.440 43.997 7.411 1.00 47.72 231 SER A O 1
ATOM 1845 N N . PHE A 1 232 ? -8.425 43.574 6.502 1.00 43.19 232 PHE A N 1
ATOM 1846 C CA . PHE A 1 232 ? -7.710 43.401 7.761 1.00 43.19 232 PHE A CA 1
ATOM 1847 C C . PHE A 1 232 ? -6.536 44.375 7.789 1.00 43.19 232 PHE A C 1
ATOM 1849 O O . PHE A 1 232 ? -5.706 44.387 6.881 1.00 43.19 232 PHE A O 1
ATOM 1856 N N . GLU A 1 233 ? -6.523 45.217 8.819 1.00 47.28 233 GLU A N 1
ATOM 1857 C CA . GLU A 1 233 ? -5.428 46.128 9.137 1.00 47.28 233 GLU A CA 1
ATOM 1858 C C . GLU A 1 233 ? -4.200 45.367 9.667 1.00 47.28 233 GLU A C 1
ATOM 1860 O O . GLU A 1 233 ? -4.360 44.331 10.323 1.00 47.28 233 GLU A O 1
ATOM 1865 N N . PRO A 1 234 ? -2.975 45.872 9.430 1.00 46.47 234 PRO A N 1
ATOM 1866 C CA . PRO A 1 234 ? -1.759 45.289 9.969 1.00 46.47 234 PRO A CA 1
ATOM 1867 C C . PRO A 1 234 ? -1.452 45.894 11.344 1.00 46.47 234 PRO A C 1
ATOM 1869 O O . PRO A 1 234 ? -1.322 47.109 11.478 1.00 46.47 234 PRO A O 1
ATOM 1872 N N . ALA A 1 235 ? -1.281 45.054 12.364 1.00 41.59 235 ALA A N 1
ATOM 1873 C CA . ALA A 1 235 ? -0.780 45.505 13.656 1.00 41.59 235 ALA A CA 1
ATOM 1874 C C . ALA A 1 235 ? 0.220 44.512 14.266 1.00 41.59 235 ALA A C 1
ATOM 1876 O O . ALA A 1 235 ? -0.064 43.325 14.406 1.00 41.59 235 ALA A O 1
ATOM 1877 N N . HIS A 1 236 ? 1.341 45.099 14.688 1.00 41.50 236 HIS A N 1
ATOM 1878 C CA . HIS A 1 236 ? 2.335 44.641 15.659 1.00 41.50 236 HIS A CA 1
ATOM 1879 C C . HIS A 1 236 ? 3.421 43.639 15.233 1.00 41.50 236 HIS A C 1
ATOM 1881 O O . HIS A 1 236 ? 3.344 42.430 15.425 1.00 41.50 236 HIS A O 1
ATOM 1887 N N . GLU A 1 237 ? 4.501 44.255 14.745 1.00 41.66 237 GLU A N 1
ATOM 1888 C CA . GLU A 1 237 ? 5.910 43.969 15.032 1.00 41.66 237 GLU A CA 1
ATOM 1889 C C . GLU A 1 237 ? 6.116 43.579 16.514 1.00 41.66 237 GLU A C 1
ATOM 1891 O O . GLU A 1 237 ? 5.757 44.333 17.421 1.00 41.66 237 GLU A O 1
ATOM 1896 N N . ILE A 1 238 ? 6.637 42.370 16.749 1.00 49.88 238 ILE A N 1
ATOM 1897 C CA . ILE A 1 238 ? 7.048 41.873 18.067 1.00 49.88 238 ILE A CA 1
ATOM 1898 C C . ILE A 1 238 ? 8.565 41.719 18.026 1.00 49.88 238 ILE A C 1
ATOM 1900 O O . ILE A 1 238 ? 9.094 40.942 17.229 1.00 49.88 238 ILE A O 1
ATOM 1904 N N . ASP A 1 239 ? 9.225 42.488 18.887 1.00 47.69 239 ASP A N 1
ATOM 1905 C CA . ASP A 1 239 ? 10.666 42.515 19.087 1.00 47.69 239 ASP A CA 1
ATOM 1906 C C . ASP A 1 239 ? 11.242 41.153 19.493 1.00 47.69 239 ASP A C 1
ATOM 1908 O O . ASP A 1 239 ? 10.683 40.401 20.298 1.00 47.69 239 ASP A O 1
ATOM 1912 N N . ALA A 1 240 ? 12.416 40.885 18.929 1.00 44.16 240 ALA A N 1
ATOM 1913 C CA . ALA A 1 240 ? 13.276 39.757 19.221 1.00 44.16 240 ALA A CA 1
ATOM 1914 C C . ALA A 1 240 ? 13.806 39.812 20.664 1.00 44.16 240 ALA A C 1
ATOM 1916 O O . ALA A 1 240 ? 14.428 40.790 21.077 1.00 44.16 240 ALA A O 1
ATOM 1917 N N . ILE A 1 241 ? 13.622 38.720 21.407 1.00 46.00 241 ILE A N 1
ATOM 1918 C CA . ILE A 1 241 ? 14.376 38.425 22.628 1.00 46.00 241 ILE A CA 1
ATOM 1919 C C . ILE A 1 241 ? 15.256 37.215 22.309 1.00 46.00 241 ILE A C 1
ATOM 1921 O O . ILE A 1 241 ? 14.839 36.067 22.453 1.00 46.00 241 ILE A O 1
ATOM 1925 N N . ASP A 1 242 ? 16.464 37.499 21.824 1.00 44.34 242 ASP A N 1
ATOM 1926 C CA . ASP A 1 242 ? 17.578 36.555 21.801 1.00 44.34 242 ASP A CA 1
ATOM 1927 C C . ASP A 1 242 ? 18.221 36.553 23.191 1.00 44.34 242 ASP A C 1
ATOM 1929 O O . ASP A 1 242 ? 19.021 37.426 23.518 1.00 44.34 242 ASP A O 1
ATOM 1933 N N . ASP A 1 243 ? 17.872 35.566 24.014 1.00 50.09 243 ASP A N 1
ATOM 1934 C CA . ASP A 1 243 ? 18.641 35.231 25.212 1.00 50.09 243 ASP A CA 1
ATOM 1935 C C . ASP A 1 243 ? 18.824 33.709 25.255 1.00 50.09 243 ASP A C 1
ATOM 1937 O O . ASP A 1 243 ? 17.938 32.938 25.632 1.00 50.09 243 ASP A O 1
ATOM 1941 N N . VAL A 1 244 ? 19.987 33.273 24.769 1.00 43.84 244 VAL A N 1
ATOM 1942 C CA . VAL A 1 244 ? 20.432 31.877 24.709 1.00 43.84 244 VAL A CA 1
ATOM 1943 C C . VAL A 1 244 ? 21.397 31.626 25.869 1.00 43.84 244 VAL A C 1
ATOM 1945 O O . VAL A 1 244 ? 22.511 32.151 25.850 1.00 43.84 244 VAL A O 1
ATOM 1948 N N . PRO A 1 245 ? 21.059 30.776 26.855 1.00 50.22 245 PRO A N 1
ATOM 1949 C CA . PRO A 1 245 ? 22.042 30.289 27.812 1.00 50.22 245 PRO A CA 1
ATOM 1950 C C . PRO A 1 245 ? 22.880 29.156 27.208 1.00 50.22 245 PRO A C 1
ATOM 1952 O O . PRO A 1 245 ? 22.386 28.075 26.878 1.00 50.22 245 PRO A O 1
ATOM 1955 N N . THR A 1 246 ? 24.178 29.415 27.107 1.00 55.94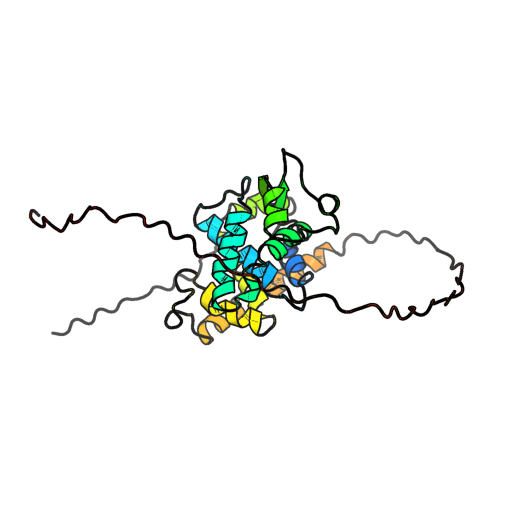 246 THR A N 1
ATOM 1956 C CA . THR A 1 246 ? 25.257 28.482 26.765 1.00 55.94 246 THR A CA 1
ATOM 1957 C C . THR A 1 246 ? 25.243 27.224 27.655 1.00 55.94 246 THR A C 1
ATOM 1959 O O . THR A 1 246 ? 25.083 27.340 28.873 1.00 55.94 246 THR A O 1
ATOM 1962 N N . PRO A 1 247 ? 25.469 26.013 27.108 1.00 53.56 247 PRO A N 1
ATOM 1963 C CA . PRO A 1 247 ? 25.515 24.788 27.899 1.00 53.56 247 PRO A CA 1
ATOM 1964 C C . PRO A 1 247 ? 26.780 24.704 28.767 1.00 53.56 247 PRO A C 1
ATOM 1966 O O . PRO A 1 247 ? 27.910 24.796 28.286 1.00 53.56 247 PRO A O 1
ATOM 1969 N N . ILE A 1 248 ? 26.564 24.475 30.064 1.00 47.12 248 ILE A N 1
ATOM 1970 C CA . ILE A 1 248 ? 27.590 24.165 31.061 1.00 47.12 248 ILE A CA 1
ATOM 1971 C C . ILE A 1 248 ? 28.211 22.800 30.744 1.00 47.12 248 ILE A C 1
ATOM 1973 O O . ILE A 1 248 ? 27.527 21.778 30.668 1.00 47.12 248 ILE A O 1
ATOM 1977 N N . ALA A 1 249 ? 29.536 22.794 30.605 1.00 41.16 249 ALA A N 1
ATOM 1978 C CA . ALA A 1 249 ? 30.363 21.602 30.550 1.00 41.16 249 ALA A CA 1
ATOM 1979 C C . ALA A 1 249 ? 30.268 20.822 31.873 1.00 41.16 249 ALA A C 1
ATOM 1981 O O . ALA A 1 249 ? 30.769 21.263 32.905 1.00 41.16 249 ALA A O 1
ATOM 1982 N N . MET A 1 250 ? 29.657 19.637 31.834 1.00 44.47 250 MET A N 1
ATOM 1983 C CA . MET A 1 250 ? 29.715 18.661 32.922 1.00 44.47 250 MET A CA 1
ATOM 1984 C C . MET A 1 250 ? 30.761 17.597 32.591 1.00 44.47 250 MET A C 1
ATOM 1986 O O . MET A 1 250 ? 30.526 16.638 31.859 1.00 44.47 250 MET A O 1
ATOM 1990 N N . VAL A 1 251 ? 31.942 17.814 33.165 1.00 37.66 251 VAL A N 1
ATOM 1991 C CA . VAL A 1 251 ? 32.947 16.801 33.493 1.00 37.66 251 VAL A CA 1
ATOM 1992 C C . VAL A 1 251 ? 32.321 15.789 34.458 1.00 37.66 251 VAL A C 1
ATOM 1994 O O . VAL A 1 251 ? 31.722 16.186 35.454 1.00 37.66 251 VAL A O 1
ATOM 1997 N N . GLY A 1 252 ? 32.479 14.486 34.206 1.00 35.78 252 GLY A N 1
ATOM 1998 C CA . GLY A 1 252 ? 31.953 13.482 35.132 1.00 35.78 252 GLY A CA 1
ATOM 1999 C C . GLY A 1 252 ? 32.179 12.023 34.754 1.00 35.78 252 GLY A C 1
ATOM 2000 O O . GLY A 1 252 ? 31.254 11.343 34.341 1.00 35.78 252 GLY A O 1
ATOM 2001 N N . SER A 1 253 ? 33.402 11.557 35.002 1.00 38.97 253 SER A N 1
ATOM 2002 C CA . SER A 1 253 ? 33.730 10.238 35.561 1.00 38.97 253 SER A CA 1
ATOM 2003 C C . SER A 1 253 ? 33.386 8.940 34.816 1.00 38.97 253 SER A C 1
ATOM 2005 O O . SER A 1 253 ? 32.255 8.483 34.699 1.00 38.97 253 SER A O 1
ATOM 2007 N N . GLN A 1 254 ? 34.486 8.258 34.493 1.00 42.44 254 GLN A N 1
ATOM 2008 C CA . GLN A 1 254 ? 34.642 6.820 34.315 1.00 42.44 254 GLN A CA 1
ATOM 2009 C C . GLN A 1 254 ? 33.775 5.982 35.269 1.00 42.44 254 GLN A C 1
ATOM 2011 O O . GLN A 1 254 ? 33.789 6.189 36.484 1.00 42.44 254 GLN A O 1
ATOM 2016 N N . THR A 1 255 ? 33.139 4.924 34.758 1.00 41.09 255 THR A N 1
ATOM 2017 C CA . THR A 1 255 ? 32.864 3.736 35.579 1.00 41.09 255 THR A CA 1
ATOM 2018 C C . THR A 1 255 ? 32.748 2.452 34.750 1.00 41.09 255 THR A C 1
ATOM 2020 O O . THR A 1 255 ? 31.857 2.287 33.929 1.00 41.09 255 THR A O 1
ATOM 2023 N N . LYS A 1 256 ? 33.682 1.535 35.037 1.00 39.31 256 LYS A N 1
ATOM 2024 C CA . LYS A 1 256 ? 33.584 0.063 35.034 1.00 39.31 256 LYS A CA 1
ATOM 2025 C C . LYS A 1 256 ? 32.916 -0.643 33.841 1.00 39.31 256 LYS A C 1
ATOM 2027 O O . LYS A 1 256 ? 31.729 -0.948 33.844 1.00 39.31 256 LYS A O 1
ATOM 2032 N N . LEU A 1 257 ? 33.785 -1.136 32.957 1.00 36.81 257 LEU A N 1
ATOM 2033 C CA . LEU A 1 257 ? 33.617 -2.416 32.266 1.00 36.81 257 LEU A CA 1
ATOM 2034 C C . LEU A 1 257 ? 33.405 -3.543 33.294 1.00 36.81 257 LEU A C 1
ATOM 2036 O O . LEU A 1 257 ? 34.345 -3.967 33.966 1.00 36.81 257 LEU A O 1
ATOM 2040 N N . LEU A 1 258 ? 32.170 -4.033 33.408 1.00 42.31 258 LEU A N 1
ATOM 2041 C CA . LEU A 1 258 ? 31.878 -5.334 34.001 1.00 42.31 258 LEU A CA 1
ATOM 2042 C C . LEU A 1 258 ? 31.728 -6.363 32.881 1.00 42.31 258 LEU A C 1
ATOM 2044 O O . LEU A 1 258 ? 30.867 -6.270 32.010 1.00 42.31 258 LEU A O 1
ATOM 2048 N N . SER A 1 259 ? 32.613 -7.347 32.935 1.00 41.34 259 SER A N 1
ATOM 2049 C CA . SER A 1 259 ? 32.637 -8.555 32.130 1.00 41.34 259 SER A CA 1
ATOM 2050 C C . SER A 1 259 ? 31.371 -9.386 32.358 1.00 41.34 259 SER A C 1
ATOM 2052 O O . SER A 1 259 ? 31.157 -9.965 33.424 1.00 41.34 259 SER A O 1
ATOM 2054 N N . LEU A 1 260 ? 30.525 -9.485 31.330 1.00 38.84 260 LEU A N 1
ATOM 2055 C CA . LEU A 1 260 ? 29.374 -10.379 31.348 1.00 38.84 260 LEU A CA 1
ATOM 2056 C C . LEU A 1 260 ? 29.843 -11.816 31.071 1.00 38.84 260 LEU A C 1
ATOM 2058 O O . LEU A 1 260 ? 30.075 -12.234 29.937 1.00 38.84 260 LEU A O 1
ATOM 2062 N N . LYS A 1 261 ? 30.012 -12.577 32.151 1.00 38.50 261 LYS A N 1
ATOM 2063 C CA . LYS A 1 261 ? 30.312 -14.011 32.151 1.00 38.50 261 LYS A CA 1
ATOM 2064 C C . LYS A 1 261 ? 29.057 -14.782 31.724 1.00 38.50 261 LYS A C 1
ATOM 2066 O O . LYS A 1 261 ? 28.200 -15.084 32.551 1.00 38.50 261 LYS A O 1
ATOM 2071 N N . ILE A 1 262 ? 28.942 -15.101 30.433 1.00 42.62 262 ILE A N 1
ATOM 2072 C CA . ILE A 1 262 ? 27.880 -15.967 29.897 1.00 42.62 262 ILE A CA 1
ATOM 2073 C C . ILE A 1 262 ? 28.071 -17.382 30.465 1.00 42.62 262 ILE A C 1
ATOM 2075 O O . ILE A 1 262 ? 28.936 -18.143 30.031 1.00 42.62 262 ILE A O 1
ATOM 2079 N N . ARG A 1 263 ? 27.259 -17.741 31.465 1.00 40.31 263 ARG A N 1
ATOM 2080 C CA . ARG A 1 263 ? 27.086 -19.128 31.911 1.00 40.31 263 ARG A CA 1
ATOM 2081 C C . ARG A 1 263 ? 26.238 -19.863 30.871 1.00 40.31 263 ARG A C 1
ATOM 2083 O O . ARG A 1 263 ? 25.032 -19.665 30.796 1.00 40.31 263 ARG A O 1
ATOM 2090 N N . ARG A 1 264 ? 26.875 -20.741 30.092 1.00 39.53 264 ARG A N 1
ATOM 2091 C CA . ARG A 1 264 ? 26.200 -21.812 29.345 1.00 39.53 264 ARG A CA 1
ATOM 2092 C C . ARG A 1 264 ? 25.616 -22.809 30.350 1.00 39.53 264 ARG A C 1
ATOM 2094 O O . ARG A 1 264 ? 26.332 -23.675 30.841 1.00 39.53 264 ARG A O 1
ATOM 2101 N N . THR A 1 265 ? 24.328 -22.706 30.655 1.00 46.25 265 THR A N 1
ATOM 2102 C CA . THR A 1 265 ? 23.574 -23.827 31.227 1.00 46.25 265 THR A CA 1
ATOM 2103 C C . THR A 1 265 ? 23.002 -24.644 30.084 1.00 46.25 265 THR A C 1
ATOM 2105 O O . THR A 1 265 ? 22.041 -24.244 29.431 1.00 46.25 265 THR A O 1
ATOM 2108 N N . GLY A 1 266 ? 23.643 -25.783 29.831 1.00 40.44 266 GLY A N 1
ATOM 2109 C CA . GLY A 1 266 ? 23.124 -26.816 28.956 1.00 40.44 266 GLY A CA 1
ATOM 2110 C C . GLY A 1 266 ? 21.829 -27.397 29.516 1.00 40.44 266 GLY A C 1
ATOM 2111 O O . GLY A 1 266 ? 21.756 -27.773 30.684 1.00 40.44 266 GLY A O 1
ATOM 2112 N N . ARG A 1 267 ? 20.821 -27.513 28.655 1.00 41.44 267 ARG A N 1
ATOM 2113 C CA . ARG A 1 267 ? 19.809 -28.559 28.769 1.00 41.44 267 ARG A CA 1
ATOM 2114 C C . ARG A 1 267 ? 19.788 -29.327 27.461 1.00 41.44 267 ARG A C 1
ATOM 2116 O O . ARG A 1 267 ? 19.272 -28.866 26.450 1.00 41.44 267 ARG A O 1
ATOM 2123 N N . PHE A 1 268 ? 20.429 -30.487 27.534 1.00 38.34 268 PHE A N 1
ATOM 2124 C CA . PHE A 1 268 ? 20.188 -31.641 26.687 1.00 38.34 268 PHE A CA 1
ATOM 2125 C C . PHE A 1 268 ? 18.681 -31.928 26.647 1.00 38.34 268 PHE A C 1
ATOM 2127 O O . PHE A 1 268 ? 18.085 -32.197 27.688 1.00 38.34 268 PHE A O 1
ATOM 2134 N N . PHE A 1 269 ? 18.088 -31.910 25.457 1.00 42.72 269 PHE A N 1
ATOM 2135 C CA . PHE A 1 269 ? 16.860 -32.648 25.174 1.00 42.72 269 PHE A CA 1
ATOM 2136 C C . PHE A 1 269 ? 17.235 -33.816 24.256 1.00 42.72 269 PHE A C 1
ATOM 2138 O O . PHE A 1 269 ? 17.865 -33.583 23.222 1.00 42.72 269 PHE A O 1
ATOM 2145 N N . PRO A 1 270 ? 16.925 -35.070 24.625 1.00 52.22 270 PRO A N 1
ATOM 2146 C CA . PRO A 1 270 ? 17.240 -36.209 23.784 1.00 52.22 270 PRO A CA 1
ATOM 2147 C C . PRO A 1 270 ? 16.251 -36.305 22.619 1.00 52.22 270 PRO A C 1
ATOM 2149 O O . PRO A 1 270 ? 15.036 -36.314 22.813 1.00 52.22 270 PRO A O 1
ATOM 2152 N N . LEU A 1 271 ? 16.804 -36.450 21.413 1.00 42.19 271 LEU A N 1
ATOM 2153 C CA . LEU A 1 271 ? 16.108 -37.014 20.264 1.00 42.19 271 LEU A CA 1
ATOM 2154 C C . LEU A 1 271 ? 15.600 -38.417 20.610 1.00 42.19 271 LEU A C 1
ATOM 2156 O O . LEU A 1 271 ? 16.397 -39.287 20.968 1.00 42.19 271 LEU A O 1
ATOM 2160 N N . ARG A 1 272 ? 14.308 -38.669 20.392 1.00 44.56 272 ARG A N 1
ATOM 2161 C CA . ARG A 1 272 ? 13.800 -40.002 20.059 1.00 44.56 272 ARG A CA 1
ATOM 2162 C C . ARG A 1 272 ? 12.684 -39.895 19.023 1.00 44.56 272 ARG A C 1
ATOM 2164 O O . ARG A 1 272 ? 11.678 -39.252 19.270 1.00 44.56 272 ARG A O 1
ATOM 2171 N N . HIS A 1 273 ? 12.934 -40.576 17.905 1.00 38.06 273 HIS A N 1
ATOM 2172 C CA . HIS A 1 273 ? 11.991 -41.244 17.009 1.00 38.06 273 HIS A CA 1
ATOM 2173 C C . HIS A 1 273 ? 10.757 -40.476 16.516 1.00 38.06 273 HIS A C 1
ATOM 2175 O O . HIS A 1 273 ? 9.793 -40.306 17.246 1.00 38.06 273 HIS A O 1
ATOM 2181 N N . LEU A 1 274 ? 10.718 -40.223 15.206 1.00 37.84 274 LEU A N 1
ATOM 2182 C CA . LEU A 1 274 ? 9.853 -40.993 14.303 1.00 37.84 274 LEU A CA 1
ATOM 2183 C C . LEU A 1 274 ? 10.346 -40.818 12.862 1.00 37.84 274 LEU A C 1
ATOM 2185 O O . LEU A 1 274 ? 10.245 -39.754 12.258 1.00 37.84 274 LEU A O 1
ATOM 2189 N N . SER A 1 275 ? 10.940 -41.893 12.355 1.00 36.97 275 SER A N 1
ATOM 2190 C CA . SER A 1 275 ? 11.236 -42.093 10.944 1.00 36.97 275 SER A CA 1
ATOM 2191 C C . SER A 1 275 ? 9.967 -42.508 10.198 1.00 36.97 275 SER A C 1
ATOM 2193 O O . SER A 1 275 ? 9.127 -43.205 10.758 1.00 36.97 275 SER A O 1
ATOM 2195 N N . ALA A 1 276 ? 9.962 -42.195 8.902 1.00 35.62 276 ALA A N 1
ATOM 2196 C CA . ALA A 1 276 ? 9.341 -42.962 7.824 1.00 35.62 276 ALA A CA 1
ATOM 2197 C C . ALA A 1 276 ? 7.805 -42.990 7.733 1.00 35.62 276 ALA A C 1
ATOM 2199 O O . ALA A 1 276 ? 7.155 -43.811 8.367 1.00 35.62 276 ALA A O 1
ATOM 2200 N N . ILE A 1 277 ? 7.265 -42.247 6.758 1.00 38.56 277 ILE A N 1
ATOM 2201 C CA . ILE A 1 277 ? 6.342 -42.833 5.773 1.00 38.56 277 ILE A CA 1
ATOM 2202 C C . ILE A 1 277 ? 6.803 -42.389 4.380 1.00 38.56 277 ILE A C 1
ATOM 2204 O O . ILE A 1 277 ? 6.727 -41.221 4.009 1.00 38.56 277 ILE A O 1
ATOM 2208 N N . MET A 1 278 ? 7.335 -43.360 3.643 1.00 34.78 278 MET A N 1
ATOM 2209 C CA . MET A 1 278 ? 7.726 -43.303 2.241 1.00 34.78 278 MET A CA 1
ATOM 2210 C C . MET A 1 278 ? 6.671 -44.090 1.446 1.00 34.78 278 MET A C 1
ATOM 2212 O O . MET A 1 278 ? 6.333 -45.199 1.841 1.00 34.78 278 MET A O 1
ATOM 2216 N N . VAL A 1 279 ? 6.178 -43.486 0.359 1.00 38.88 279 VAL A N 1
ATOM 2217 C CA . VAL A 1 279 ? 5.798 -44.078 -0.945 1.00 38.88 279 VAL A CA 1
ATOM 2218 C C . VAL A 1 279 ? 5.040 -45.416 -0.971 1.00 38.88 279 VAL A C 1
ATOM 2220 O O . VAL A 1 279 ? 5.620 -46.449 -0.666 1.00 38.88 279 VAL A O 1
ATOM 2223 N N . LEU A 1 280 ? 3.814 -45.394 -1.523 1.00 36.62 280 LEU A N 1
ATOM 2224 C CA . LEU A 1 280 ? 3.153 -46.387 -2.414 1.00 36.62 280 LEU A CA 1
ATOM 2225 C C . LEU A 1 280 ? 1.662 -45.962 -2.499 1.00 36.62 280 LEU A C 1
ATOM 2227 O O . LEU A 1 280 ? 1.072 -45.657 -1.475 1.00 36.62 280 LEU A O 1
ATOM 2231 N N . VAL A 1 281 ? 0.968 -45.819 -3.633 1.00 45.06 281 VAL A N 1
ATOM 2232 C CA . VAL A 1 281 ? 0.852 -46.694 -4.805 1.00 45.06 281 VAL A CA 1
ATOM 2233 C C . VAL A 1 281 ? 0.361 -45.876 -6.010 1.00 45.06 281 VAL A C 1
ATOM 2235 O O . VAL A 1 281 ? -0.615 -45.135 -5.923 1.00 45.06 281 VAL A O 1
ATOM 2238 N N . TRP A 1 282 ? 0.992 -46.101 -7.162 1.00 44.44 282 TRP A N 1
ATOM 2239 C CA . TRP A 1 282 ? 0.465 -45.816 -8.496 1.00 44.44 282 TRP A CA 1
ATOM 2240 C C . TRP A 1 282 ? -0.106 -47.131 -9.056 1.00 44.44 282 TRP A C 1
ATOM 2242 O O . TRP A 1 282 ? 0.670 -48.074 -9.218 1.00 44.44 282 TRP A O 1
ATOM 2252 N N . ARG A 1 283 ? -1.423 -47.235 -9.325 1.00 46.28 283 ARG A N 1
ATOM 2253 C CA . ARG A 1 283 ? -2.008 -48.051 -10.425 1.00 46.28 283 ARG A CA 1
ATOM 2254 C C . ARG A 1 283 ? -3.549 -48.024 -10.503 1.00 46.28 283 ARG A C 1
ATOM 2256 O O . ARG A 1 283 ? -4.212 -48.357 -9.530 1.00 46.28 283 ARG A O 1
ATOM 2263 N N . ARG A 1 284 ? -4.010 -47.876 -11.763 1.00 49.19 284 ARG A N 1
ATOM 2264 C CA . ARG A 1 284 ? -5.280 -48.303 -12.415 1.00 49.19 284 ARG A CA 1
ATOM 2265 C C . ARG A 1 284 ? -6.563 -47.517 -12.086 1.00 49.19 284 ARG A C 1
ATOM 2267 O O . ARG A 1 284 ? -6.811 -47.232 -10.932 1.00 49.19 284 ARG A O 1
ATOM 2274 N N . ALA A 1 285 ? -7.457 -47.208 -13.031 1.00 45.50 285 ALA A N 1
ATOM 2275 C CA . ALA A 1 285 ? -7.593 -47.578 -14.446 1.00 45.50 285 ALA A CA 1
ATOM 2276 C C . ALA A 1 285 ? -8.417 -46.515 -15.207 1.00 45.50 285 ALA A C 1
ATOM 2278 O O . ALA A 1 285 ? -9.212 -45.808 -14.590 1.00 45.50 285 ALA A O 1
ATOM 2279 N N . GLY A 1 286 ? -8.231 -46.460 -16.528 1.00 56.00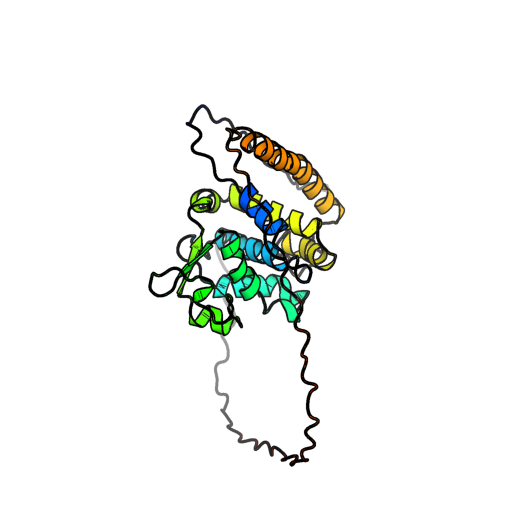 286 GLY A N 1
ATOM 2280 C CA . GLY A 1 286 ? -8.925 -45.594 -17.482 1.00 56.00 286 GLY A CA 1
ATOM 2281 C C . GLY A 1 286 ? -8.089 -45.445 -18.737 1.00 56.00 286 GLY A C 1
ATOM 2282 O O . GLY A 1 286 ? -7.260 -44.513 -18.743 1.00 56.00 286 GLY A O 1
#

Sequence (286 aa):
MEVTNERRFTNTIYGLHLDVEGVPLMGHTNWSTLIRQIRKHRSEAAQFFKPVCVIAMIDLADEGRIEPDEIDAKLVCDRFSDYVSPFYPDRGKDGYKPLWHLTNDRLWTFFCNGKSLGSSDFSHGAPASKAKLLAKVDHLEIGKDYIDLWKSEAERKTLRLFMLAILNESDSDSRNLIPPLFNKINLLEKELWPSAEHLRTVFSNLTGQGDLFEAASADASHSSSADRSSSFEPAHEIDAIDDVPTPIAMVGSQTKLLSLKIRRTGRFFPLRHLSAIMVLVWRRAG

pLDDT: mean 75.7, std 25.2, range [29.59, 98.62]